Protein AF-0000000068156402 (afdb_homodimer)

Organism: Acanthamoeba castellanii (strain ATCC 30010 / Neff) (NCBI:txid1257118)

Radius of gyration: 26.86 Å; Cα contacts (8 Å, |Δi|>4): 1047; chains: 2; bounding box: 52×149×69 Å

Foldseek 3Di:
DPPPPPPPPPPPPPPPPPQPLDKDKDKDKWKWKWFWDADPVRQKTKIKIKTADWDWDWDQDPVGDIDIDIGHDDDFMKMWIKIKGADAVVQWIWMWTKIFTGDVPDPFTFMWTKTFPDIKGWADDPVRKIKIKTKIWTDATTGQAGPKTWMKIKIWIADPVVRMIMIIMIIIMIGRGSPPPPPPDD/DPPPPPPPPPPPPPPPPPVPLDKDKDKDKWKWKWFWAADPVRQKTKTKIKTADWDWDWDQDPVGDIDIDIGHDDDFMKMWIKIKGADAVVQWIWMWTKIFTGDVPDPFTFMWTKTFPDIKGWAQDPVRKIKIKTKIWTDATTGQQGPKTWMKIKIWIADPVVRMIMIIMIIIMIGRGPCPPPPPPD

pLDDT: mean 79.75, std 22.55, range [22.83, 98.25]

Sequence (372 aa):
MNGKVFVTLVVVLAALAVSVTAVKDLDFALEYRGKCDYSADKNSANCHLKAQSQEVLTRIKGDGNVATSVKKLIGSVSNLDFFTSYNFTSYTWTSKGSLTFGVHTTQKNHKLEFEDSSIGRINPTPTHAYGFATSWKVTKGFGALDQAVGLITANGVFDFETSEVVVGVIGVIYYKGNSNSTIIANMNGKVFVTLVVVLAALAVSVTAVKDLDFALEYRGKCDYSADKNSANCHLKAQSQEVLTRIKGDGNVATSVKKLIGSVSNLDFFTSYNFTSYTWTSKGSLTFGVHTTQKNHKLEFEDSSIGRINPTPTHAYGFATSWKVTKGFGALDQAVGLITANGVFDFETSEVVVGVIGVIYYKGNSNSTIIAN

Structure (mmCIF, N/CA/C/O backbone):
data_AF-0000000068156402-model_v1
#
loop_
_entity.id
_entity.type
_entity.pdbx_description
1 polymer 'Uncharacterized protein'
#
loop_
_atom_site.group_PDB
_atom_site.id
_atom_site.type_symbol
_atom_site.label_atom_id
_atom_site.label_alt_id
_atom_site.label_comp_id
_atom_site.label_asym_id
_atom_site.label_entity_id
_atom_site.label_seq_id
_atom_site.pdbx_PDB_ins_code
_atom_site.Cartn_x
_atom_site.Cartn_y
_atom_site.Cartn_z
_atom_site.occupancy
_atom_site.B_iso_or_equiv
_atom_site.auth_seq_id
_atom_site.auth_comp_id
_atom_site.auth_asym_id
_atom_site.auth_atom_id
_atom_site.pdbx_PDB_model_num
ATOM 1 N N . MET A 1 1 ? 7.738 72.125 41.75 1 31.14 1 MET A N 1
ATOM 2 C CA . MET A 1 1 ? 8.141 70.75 41.656 1 31.14 1 MET A CA 1
ATOM 3 C C . MET A 1 1 ? 7.453 70.062 40.5 1 31.14 1 MET A C 1
ATOM 5 O O . MET A 1 1 ? 6.223 70 40.406 1 31.14 1 MET A O 1
ATOM 9 N N . ASN A 1 2 ? 8 70.062 39.219 1 36.03 2 ASN A N 1
ATOM 10 C CA . ASN A 1 2 ? 7.562 69.5 37.938 1 36.03 2 ASN A CA 1
ATOM 11 C C . ASN A 1 2 ? 7.453 68 38.031 1 36.03 2 ASN A C 1
ATOM 13 O O . ASN A 1 2 ? 8.438 67.312 38.312 1 36.03 2 ASN A O 1
ATOM 17 N N . GLY A 1 3 ? 6.324 67.438 38.469 1 33.69 3 GLY A N 1
ATOM 18 C CA . GLY A 1 3 ? 6.008 66 38.5 1 33.69 3 GLY A CA 1
ATOM 19 C C . GLY A 1 3 ? 6.203 65.312 37.156 1 33.69 3 GLY A C 1
ATOM 20 O O . GLY A 1 3 ? 5.547 65.688 36.188 1 33.69 3 GLY A O 1
ATOM 21 N N . LYS A 1 4 ? 7.484 65 36.844 1 37.62 4 LYS A N 1
ATOM 22 C CA . LYS A 1 4 ? 7.773 64.125 35.688 1 37.62 4 LYS A CA 1
ATOM 23 C C . LYS A 1 4 ? 6.852 62.906 35.688 1 37.62 4 LYS A C 1
ATOM 25 O O . LYS A 1 4 ? 6.73 62.188 36.656 1 37.62 4 LYS A O 1
ATOM 30 N N . VAL A 1 5 ? 5.77 62.906 34.875 1 36.5 5 VAL A N 1
ATOM 31 C CA . VAL A 1 5 ? 4.953 61.781 34.469 1 36.5 5 VAL A CA 1
ATOM 32 C C . VAL A 1 5 ? 5.832 60.719 33.812 1 36.5 5 VAL A C 1
ATOM 34 O O . VAL A 1 5 ? 6.449 60.969 32.781 1 36.5 5 VAL A O 1
ATOM 37 N N . PHE A 1 6 ? 6.551 59.844 34.531 1 29.67 6 PHE A N 1
ATOM 38 C CA . PHE A 1 6 ? 7.164 58.656 33.938 1 29.67 6 PHE A CA 1
ATOM 39 C C . PHE A 1 6 ? 6.129 57.844 33.188 1 29.67 6 PHE A C 1
ATOM 41 O O . PHE A 1 6 ? 5.168 57.344 33.781 1 29.67 6 PHE A O 1
ATOM 48 N N . VAL A 1 7 ? 5.84 58.156 31.938 1 27.98 7 VAL A N 1
ATOM 49 C CA . VAL A 1 7 ? 5.133 57.281 31.031 1 27.98 7 VAL A CA 1
ATOM 50 C C . VAL A 1 7 ? 5.848 55.938 30.969 1 27.98 7 VAL A C 1
ATOM 52 O O . VAL A 1 7 ? 7 55.844 30.531 1 27.98 7 VAL A O 1
ATOM 55 N N . THR A 1 8 ? 5.664 55.094 32 1 28.95 8 THR A N 1
ATOM 56 C CA . THR A 1 8 ? 6.07 53.688 31.828 1 28.95 8 THR A CA 1
ATOM 57 C C . THR A 1 8 ? 5.527 53.125 30.516 1 28.95 8 THR A C 1
ATOM 59 O O . THR A 1 8 ? 4.312 53 30.344 1 28.95 8 THR A O 1
ATOM 62 N N . LEU A 1 9 ? 6.211 53.375 29.406 1 27.88 9 LEU A N 1
ATOM 63 C CA . LEU A 1 9 ? 5.973 52.625 28.172 1 27.88 9 LEU A CA 1
ATOM 64 C C . LEU A 1 9 ? 5.934 51.125 28.438 1 27.88 9 LEU A C 1
ATOM 66 O O . LEU A 1 9 ? 6.945 50.531 28.828 1 27.88 9 LEU A O 1
ATOM 70 N N . VAL A 1 10 ? 4.773 50.594 28.844 1 27.78 10 VAL A N 1
ATOM 71 C CA . VAL A 1 10 ? 4.551 49.156 28.828 1 27.78 10 VAL A CA 1
ATOM 72 C C . VAL A 1 10 ? 4.754 48.625 27.406 1 27.78 10 VAL A C 1
ATOM 74 O O . VAL A 1 10 ? 3.988 48.969 26.5 1 27.78 10 VAL A O 1
ATOM 77 N N . VAL A 1 11 ? 5.973 48.438 26.938 1 26.61 11 VAL A N 1
ATOM 78 C CA . VAL A 1 11 ? 6.215 47.656 25.75 1 26.61 11 VAL A CA 1
ATOM 79 C C . VAL A 1 11 ? 5.516 46.281 25.891 1 26.61 11 VAL A C 1
ATOM 81 O O . VAL A 1 11 ? 5.84 45.5 26.781 1 26.61 11 VAL A O 1
ATOM 84 N N . VAL A 1 12 ? 4.215 46.219 25.531 1 28.22 12 VAL A N 1
ATOM 85 C CA . VAL A 1 12 ? 3.586 44.938 25.312 1 28.22 12 VAL A CA 1
ATOM 86 C C . VAL A 1 12 ? 4.418 44.125 24.312 1 28.22 12 VAL A C 1
ATOM 88 O O . VAL A 1 12 ? 4.504 44.469 23.141 1 28.22 12 VAL A O 1
ATOM 91 N N . LEU A 1 13 ? 5.539 43.625 24.734 1 29.31 13 LEU A N 1
ATOM 92 C CA . LEU A 1 13 ? 6.094 42.531 23.938 1 29.31 13 LEU A CA 1
ATOM 93 C C . LEU A 1 13 ? 5.02 41.5 23.594 1 29.31 13 LEU A C 1
ATOM 95 O O . LEU A 1 13 ? 4.566 40.75 24.469 1 29.31 13 LEU A O 1
ATOM 99 N N . ALA A 1 14 ? 4.117 41.875 22.672 1 29.7 14 ALA A N 1
ATOM 100 C CA . ALA A 1 14 ? 3.359 40.781 22.078 1 29.7 14 ALA A CA 1
ATOM 101 C C . ALA A 1 14 ? 4.266 39.594 21.766 1 29.7 14 ALA A C 1
ATOM 103 O O . ALA A 1 14 ? 5.203 39.688 20.984 1 29.7 14 ALA A O 1
ATOM 104 N N . ALA A 1 15 ? 4.539 38.75 22.734 1 31.95 15 ALA A N 1
ATOM 105 C CA . ALA A 1 15 ? 5.008 37.438 22.328 1 31.95 15 ALA A CA 1
ATOM 106 C C . ALA A 1 15 ? 4.273 36.938 21.094 1 31.95 15 ALA A C 1
ATOM 108 O O . ALA A 1 15 ? 3.053 36.75 21.125 1 31.95 15 ALA A O 1
ATOM 109 N N . LEU A 1 16 ? 4.652 37.375 19.891 1 33.59 16 LEU A N 1
ATOM 110 C CA . LEU A 1 16 ? 4.281 36.594 18.734 1 33.59 16 LEU A CA 1
ATOM 111 C C . LEU A 1 16 ? 4.406 35.094 19.031 1 33.59 16 LEU A C 1
ATOM 113 O O . LEU A 1 16 ? 5.512 34.594 19.219 1 33.59 16 LEU A O 1
ATOM 117 N N . ALA A 1 17 ? 3.494 34.531 19.812 1 32.66 17 ALA A N 1
ATOM 118 C CA . ALA A 1 17 ? 3.363 33.094 19.797 1 32.66 17 ALA A CA 1
ATOM 119 C C . ALA A 1 17 ? 3.559 32.531 18.375 1 32.66 17 ALA A C 1
ATOM 121 O O . ALA A 1 17 ? 2.715 32.719 17.5 1 32.66 17 ALA A O 1
ATOM 122 N N . VAL A 1 18 ? 4.723 32.625 17.859 1 37.25 18 VAL A N 1
ATOM 123 C CA . VAL A 1 18 ? 4.957 31.797 16.672 1 37.25 18 VAL A CA 1
ATOM 124 C C . VAL A 1 18 ? 4.402 30.391 16.891 1 37.25 18 VAL A C 1
ATOM 126 O O . VAL A 1 18 ? 4.867 29.656 17.766 1 37.25 18 VAL A O 1
ATOM 129 N N . SER A 1 19 ? 3.129 30.172 16.922 1 39.25 19 SER A N 1
ATOM 130 C CA . SER A 1 19 ? 2.564 28.828 16.828 1 39.25 19 SER A CA 1
ATOM 131 C C . SER A 1 19 ? 3.424 27.922 15.953 1 39.25 19 SER A C 1
ATOM 133 O O . SER A 1 19 ? 3.6 28.188 14.766 1 39.25 19 SER A O 1
ATOM 135 N N . VAL A 1 20 ? 4.539 27.516 16.406 1 43.97 20 VAL A N 1
ATOM 136 C CA . VAL A 1 20 ? 5.324 26.547 15.656 1 43.97 20 VAL A CA 1
ATOM 137 C C . VAL A 1 20 ? 4.434 25.375 15.234 1 43.97 20 VAL A C 1
ATOM 139 O O . VAL A 1 20 ? 3.941 24.625 16.078 1 43.97 20 VAL A O 1
ATOM 142 N N . THR A 1 21 ? 3.525 25.594 14.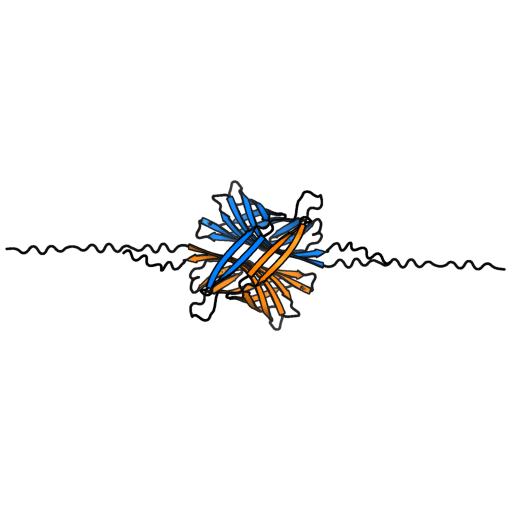406 1 52.75 21 THR A N 1
ATOM 143 C CA . THR A 1 21 ? 2.713 24.531 13.812 1 52.75 21 THR A CA 1
ATOM 144 C C . THR A 1 21 ? 3.574 23.328 13.453 1 52.75 21 THR A C 1
ATOM 146 O O . THR A 1 21 ? 4.438 23.406 12.578 1 52.75 21 THR A O 1
ATOM 149 N N . ALA A 1 22 ? 3.715 22.453 14.477 1 67.38 22 ALA A N 1
ATOM 150 C CA . ALA A 1 22 ? 4.523 21.25 14.297 1 67.38 22 ALA A CA 1
ATOM 151 C C . ALA A 1 22 ? 3.902 20.328 13.258 1 67.38 22 ALA A C 1
ATOM 153 O O . ALA A 1 22 ? 2.684 20.141 13.227 1 67.38 22 ALA A O 1
ATOM 154 N N . VAL A 1 23 ? 4.664 20.125 12.25 1 73.31 23 VAL A N 1
ATOM 155 C CA . VAL A 1 23 ? 4.262 19.141 11.25 1 73.31 23 VAL A CA 1
ATOM 156 C C . VAL A 1 23 ? 4.094 17.766 11.922 1 73.31 23 VAL A C 1
ATOM 158 O O . VAL A 1 23 ? 4.957 17.344 12.68 1 73.31 23 VAL A O 1
ATOM 161 N N . LYS A 1 24 ? 2.844 17.344 11.781 1 75.19 24 LYS A N 1
ATOM 162 C CA . LYS A 1 24 ? 2.551 16 12.25 1 75.19 24 LYS A CA 1
ATOM 163 C C . LYS A 1 24 ? 2.471 15.023 11.078 1 75.19 24 LYS A C 1
ATOM 165 O O . LYS A 1 24 ? 2.248 15.43 9.938 1 75.19 24 LYS A O 1
ATOM 170 N N . ASP A 1 25 ? 2.857 13.844 11.414 1 76.75 25 ASP A N 1
ATOM 171 C CA . ASP A 1 25 ? 2.738 12.781 10.422 1 76.75 25 ASP A CA 1
ATOM 172 C C . ASP A 1 25 ? 1.642 11.789 10.805 1 76.75 25 ASP A C 1
ATOM 174 O O . ASP A 1 25 ? 1.415 11.539 11.992 1 76.75 25 ASP A O 1
ATOM 178 N N . LEU A 1 26 ? 0.904 11.352 9.812 1 75.44 26 LEU A N 1
ATOM 179 C CA . LEU A 1 26 ? -0.093 10.289 9.898 1 75.44 26 LEU A CA 1
ATOM 180 C C . LEU A 1 26 ? 0.262 9.133 8.969 1 75.44 26 LEU A C 1
ATOM 182 O O . LEU A 1 26 ? 0.091 9.234 7.754 1 75.44 26 LEU A O 1
ATOM 186 N N . ASP A 1 27 ? 0.765 8.156 9.648 1 85.44 27 ASP A N 1
ATOM 187 C CA . ASP A 1 27 ? 1.025 6.922 8.914 1 85.44 27 ASP A CA 1
ATOM 188 C C . ASP A 1 27 ? 0.027 5.832 9.297 1 85.44 27 ASP A C 1
ATOM 190 O O . ASP A 1 27 ? -0.252 5.629 10.484 1 85.44 27 ASP A O 1
ATOM 194 N N . PHE A 1 28 ? -0.478 5.219 8.281 1 88.12 28 PHE A N 1
ATOM 195 C CA . PHE A 1 28 ? -1.378 4.121 8.617 1 88.12 28 PHE A CA 1
ATOM 196 C C . PHE A 1 28 ? -1.285 3.008 7.582 1 88.12 28 PHE A C 1
ATOM 198 O O . PHE A 1 28 ? -0.861 3.242 6.449 1 88.12 28 PHE A O 1
ATOM 205 N N . ALA A 1 29 ? -1.61 1.865 7.98 1 92.81 29 ALA A N 1
ATOM 206 C CA . ALA A 1 29 ? -1.822 0.663 7.18 1 92.81 29 ALA A CA 1
ATOM 207 C C . ALA A 1 29 ? -3.068 -0.089 7.637 1 92.81 29 ALA A C 1
ATOM 209 O O . ALA A 1 29 ? -3.104 -0.633 8.742 1 92.81 29 ALA A O 1
ATOM 210 N N . LEU A 1 30 ? -4.043 -0.09 6.766 1 94.31 30 LEU A N 1
ATOM 211 C CA . LEU A 1 30 ? -5.328 -0.672 7.141 1 94.31 30 LEU A CA 1
ATOM 212 C C . LEU A 1 30 ? -5.891 -1.526 6.012 1 94.31 30 LEU A C 1
ATOM 214 O O . LEU A 1 30 ? -5.734 -1.188 4.836 1 94.31 30 LEU A O 1
ATOM 218 N N . GLU A 1 31 ? -6.508 -2.572 6.43 1 95.06 31 GLU A N 1
ATOM 219 C CA . GLU A 1 31 ? -7.379 -3.295 5.508 1 95.06 31 GLU A CA 1
ATOM 220 C C . GLU A 1 31 ? -8.82 -2.816 5.625 1 95.06 31 GLU A C 1
ATOM 222 O O . GLU A 1 31 ? -9.406 -2.842 6.707 1 95.06 31 GLU A O 1
ATOM 227 N N . TYR A 1 32 ? -9.336 -2.352 4.559 1 95.75 32 TYR A N 1
ATOM 228 C CA . TYR A 1 32 ? -10.734 -1.951 4.469 1 95.75 32 TYR A CA 1
ATOM 229 C C . TYR A 1 32 ? -11.57 -3.027 3.785 1 95.75 32 TYR A C 1
ATOM 231 O O . TYR A 1 32 ? -11.102 -3.678 2.846 1 95.75 32 TYR A O 1
ATOM 239 N N . ARG A 1 33 ? -12.773 -3.117 4.234 1 96.06 33 ARG A N 1
ATOM 240 C CA . ARG A 1 33 ? -13.742 -4.012 3.613 1 96.06 33 ARG A CA 1
ATOM 241 C C . ARG A 1 33 ? -15.078 -3.307 3.389 1 96.06 33 ARG A C 1
ATOM 243 O O . ARG A 1 33 ? -15.484 -2.465 4.191 1 96.06 33 ARG A O 1
ATOM 250 N N . GLY A 1 34 ? -15.664 -3.662 2.297 1 97.19 34 GLY A N 1
ATOM 251 C CA . GLY A 1 34 ? -16.969 -3.09 2.008 1 97.19 34 GLY A CA 1
ATOM 252 C C . GLY A 1 34 ? -17.562 -3.58 0.698 1 97.19 34 GLY A C 1
ATOM 253 O O . GLY A 1 34 ? -17.266 -4.691 0.254 1 97.19 34 GLY A O 1
ATOM 254 N N . LYS A 1 35 ? -18.484 -2.742 0.184 1 96.81 35 LYS A N 1
ATOM 255 C CA . LYS A 1 35 ? -19.188 -3.104 -1.041 1 96.81 35 LYS A CA 1
ATOM 256 C C . LYS A 1 35 ? -19.219 -1.933 -2.02 1 96.81 35 LYS A C 1
ATOM 258 O O . LYS A 1 35 ? -19.078 -0.777 -1.616 1 96.81 35 LYS A O 1
ATOM 263 N N . CYS A 1 36 ? -19.406 -2.357 -3.205 1 95.31 36 CYS A N 1
ATOM 264 C CA . CYS A 1 36 ? -19.516 -1.357 -4.262 1 95.31 36 CYS A CA 1
ATOM 265 C C . CYS A 1 36 ? -20.891 -1.443 -4.938 1 95.31 36 CYS A C 1
ATOM 267 O O . CYS A 1 36 ? -21.422 -2.537 -5.129 1 95.31 36 CYS A O 1
ATOM 269 N N . ASP A 1 37 ? -21.359 -0.286 -5.227 1 96 37 ASP A N 1
ATOM 270 C CA . ASP A 1 37 ? -22.531 -0.159 -6.102 1 96 37 ASP A CA 1
ATOM 271 C C . ASP A 1 37 ? -22.094 0.118 -7.539 1 96 37 ASP A C 1
ATOM 273 O O . ASP A 1 37 ? -21.625 1.21 -7.852 1 96 37 ASP A O 1
ATOM 277 N N . TYR A 1 38 ? -22.406 -0.839 -8.406 1 92.44 38 TYR A N 1
ATOM 278 C CA . TYR A 1 38 ? -21.922 -0.744 -9.781 1 92.44 38 TYR A CA 1
ATOM 279 C C . TYR A 1 38 ? -22.938 -0.012 -10.656 1 92.44 38 TYR A C 1
ATOM 281 O O . TYR A 1 38 ? -24.141 -0.124 -10.453 1 92.44 38 TYR A O 1
ATOM 289 N N . SER A 1 39 ? -22.281 0.626 -11.609 1 91.38 39 SER A N 1
ATOM 290 C CA . SER A 1 39 ? -23.141 1.202 -12.641 1 91.38 39 SER A CA 1
ATOM 291 C C . SER A 1 39 ? -23.781 0.116 -13.5 1 91.38 39 SER A C 1
ATOM 293 O O . SER A 1 39 ? -23.359 -1.045 -13.445 1 91.38 39 SER A O 1
ATOM 295 N N . ALA A 1 40 ? -24.688 0.586 -14.281 1 86.81 40 ALA A N 1
ATOM 296 C CA . ALA A 1 40 ? -25.422 -0.355 -15.125 1 86.81 40 ALA A CA 1
ATOM 297 C C . ALA A 1 40 ? -24.484 -1.036 -16.125 1 86.81 40 ALA A C 1
ATOM 299 O O . ALA A 1 40 ? -24.625 -2.23 -16.391 1 86.81 40 ALA A O 1
ATOM 300 N N . ASP A 1 41 ? -23.516 -0.315 -16.625 1 81.81 41 ASP A N 1
ATOM 301 C CA . ASP A 1 41 ? -22.609 -0.859 -17.625 1 81.81 41 ASP A CA 1
ATOM 302 C C . ASP A 1 41 ? -21.391 -1.516 -16.969 1 81.81 41 ASP A C 1
ATOM 304 O O . ASP A 1 41 ? -20.516 -2.031 -17.672 1 81.81 41 ASP A O 1
ATOM 308 N N . LYS A 1 42 ? -21.297 -1.505 -15.711 1 80.25 42 LYS A N 1
ATOM 309 C CA . LYS A 1 42 ? -20.266 -2.125 -14.875 1 80.25 42 LYS A CA 1
ATOM 310 C C . LYS A 1 42 ? -18.891 -1.547 -15.172 1 80.25 42 LYS A C 1
ATOM 312 O O . LYS A 1 42 ? -17.875 -2.232 -15.016 1 80.25 42 LYS A O 1
ATOM 317 N N . ASN A 1 43 ? -18.859 -0.327 -15.711 1 88.25 43 ASN A N 1
ATOM 318 C CA . ASN A 1 43 ? -17.578 0.313 -15.977 1 88.25 43 ASN A CA 1
ATOM 319 C C . ASN A 1 43 ? -17.203 1.295 -14.867 1 88.25 43 ASN A C 1
ATOM 321 O O . ASN A 1 43 ? -16.141 1.911 -14.914 1 88.25 43 ASN A O 1
ATOM 325 N N . SER A 1 44 ? -18.094 1.418 -13.945 1 94.62 44 SER A N 1
ATOM 326 C CA . SER A 1 44 ? -17.828 2.277 -12.797 1 94.62 44 SER A CA 1
ATOM 327 C C . SER A 1 44 ? -18.578 1.805 -11.555 1 94.62 44 SER A C 1
ATOM 329 O O . SER A 1 44 ? -19.484 0.974 -11.656 1 94.62 44 SER A O 1
ATOM 331 N N . ALA A 1 45 ? -18.156 2.312 -10.391 1 96.19 45 ALA A N 1
ATOM 332 C CA . ALA A 1 45 ? -18.781 1.912 -9.133 1 96.19 45 ALA A CA 1
ATOM 333 C C . ALA A 1 45 ? -18.547 2.949 -8.039 1 96.19 45 ALA A C 1
ATOM 335 O O . ALA A 1 45 ? -17.531 3.656 -8.062 1 96.19 45 ALA A O 1
ATOM 336 N N . ASN A 1 46 ? -19.484 3.072 -7.16 1 97.44 46 ASN A N 1
ATOM 337 C CA . ASN A 1 46 ? -19.297 3.723 -5.867 1 97.44 46 ASN A CA 1
ATOM 338 C C . ASN A 1 46 ? -19.047 2.705 -4.758 1 97.44 46 ASN A C 1
ATOM 340 O O . ASN A 1 46 ? -19.859 1.81 -4.535 1 97.44 46 ASN A O 1
ATOM 344 N N . CYS A 1 47 ? -17.984 2.889 -4.113 1 97.44 47 CYS A N 1
ATOM 345 C CA . CYS A 1 47 ? -17.594 1.902 -3.109 1 97.44 47 CYS A CA 1
ATOM 346 C C . CYS A 1 47 ? -17.578 2.518 -1.715 1 97.44 47 CYS A C 1
ATOM 348 O O . CYS A 1 47 ? -17.156 3.658 -1.539 1 97.44 47 CYS A O 1
ATOM 350 N N . HIS A 1 48 ? -18.047 1.759 -0.775 1 97.69 48 HIS A N 1
ATOM 351 C CA . HIS A 1 48 ? -18.094 2.137 0.633 1 97.69 48 HIS A CA 1
ATOM 352 C C . HIS A 1 48 ? -17.453 1.072 1.512 1 97.69 48 HIS A C 1
ATOM 354 O O . HIS A 1 48 ? -17.984 -0.026 1.664 1 97.69 48 HIS A O 1
ATOM 360 N N . LEU A 1 49 ? -16.344 1.471 2.105 1 96.94 49 LEU A N 1
ATOM 361 C CA . LEU A 1 49 ? -15.586 0.494 2.885 1 96.94 49 LEU A CA 1
ATOM 362 C C . LEU A 1 49 ? -15.305 1.02 4.289 1 96.94 49 LEU A C 1
ATOM 364 O O . LEU A 1 49 ? -15.375 2.227 4.527 1 96.94 49 LEU A O 1
ATOM 368 N N . LYS A 1 50 ? -15.016 0.056 5.168 1 94.19 50 LYS A N 1
ATOM 369 C CA . LYS A 1 50 ? -14.734 0.398 6.559 1 94.19 50 LYS A CA 1
ATOM 370 C C . LYS A 1 50 ? -13.562 -0.418 7.098 1 94.19 50 LYS A C 1
ATOM 372 O O . LYS A 1 50 ? -13.359 -1.566 6.695 1 94.19 50 LYS A O 1
ATOM 377 N N . ALA A 1 51 ? -12.828 0.237 7.898 1 93.69 51 ALA A N 1
ATOM 378 C CA . ALA A 1 51 ? -11.773 -0.418 8.672 1 93.69 51 ALA A CA 1
ATOM 379 C C . ALA A 1 51 ? -11.812 0.027 10.133 1 93.69 51 ALA A C 1
ATOM 381 O O . ALA A 1 51 ? -12.031 1.205 10.422 1 93.69 51 ALA A O 1
ATOM 382 N N . GLN A 1 52 ? -11.703 -0.872 11.008 1 91.5 52 GLN A N 1
ATOM 383 C CA . GLN A 1 52 ? -11.477 -0.53 12.414 1 91.5 52 GLN A CA 1
ATOM 384 C C . GLN A 1 52 ? -10 -0.633 12.773 1 91.5 52 GLN A C 1
ATOM 386 O O . GLN A 1 52 ? -9.188 -1.089 11.969 1 91.5 52 GLN A O 1
ATOM 391 N N . SER A 1 53 ? -9.664 -0.154 14.031 1 91.62 53 SER A N 1
ATOM 392 C CA . SER A 1 53 ? -8.312 -0.438 14.508 1 91.62 53 SER A CA 1
ATOM 393 C C . SER A 1 53 ? -7.957 -1.907 14.312 1 91.62 53 SER A C 1
ATOM 395 O O . SER A 1 53 ? -8.797 -2.787 14.516 1 91.62 53 SER A O 1
ATOM 397 N N . GLN A 1 54 ? -6.668 -2.068 13.875 1 93 54 GLN A N 1
ATOM 398 C CA . GLN A 1 54 ? -6.348 -3.457 13.562 1 93 54 GLN A CA 1
ATOM 399 C C . GLN A 1 54 ? -4.844 -3.709 13.648 1 93 54 GLN A C 1
ATOM 401 O O . GLN A 1 54 ? -4.047 -2.766 13.633 1 93 54 GLN A O 1
ATOM 406 N N . GLU A 1 55 ? -4.602 -5.004 13.781 1 91.81 55 GLU A N 1
ATOM 407 C CA . GLU A 1 55 ? -3.252 -5.547 13.664 1 91.81 55 GLU A CA 1
ATOM 408 C C . GLU A 1 55 ? -3.111 -6.41 12.414 1 91.81 55 GLU A C 1
ATOM 410 O O . GLU A 1 55 ? -3.891 -7.34 12.211 1 91.81 55 GLU A O 1
ATOM 415 N N . VAL A 1 56 ? -2.201 -5.996 11.617 1 90.94 56 VAL A N 1
ATOM 416 C CA . VAL A 1 56 ? -1.861 -6.824 10.461 1 90.94 56 VAL A CA 1
ATOM 417 C C . VAL A 1 56 ? -0.576 -7.602 10.742 1 90.94 56 VAL A C 1
ATOM 419 O O . VAL A 1 56 ? 0.491 -7.004 10.914 1 90.94 56 VAL A O 1
ATOM 422 N N . LEU A 1 57 ? -0.758 -8.883 10.781 1 91.19 57 LEU A N 1
ATOM 423 C CA . LEU A 1 57 ? 0.372 -9.766 11.039 1 91.19 57 LEU A CA 1
ATOM 424 C C . LEU A 1 57 ? 0.834 -10.445 9.75 1 91.19 57 LEU A C 1
ATOM 426 O O . LEU A 1 57 ? 0.049 -11.125 9.094 1 91.19 57 LEU A O 1
ATOM 430 N N . THR A 1 58 ? 2.086 -10.219 9.422 1 90.25 58 THR A N 1
ATOM 431 C CA . THR A 1 58 ? 2.707 -10.945 8.32 1 90.25 58 THR A CA 1
ATOM 432 C C . THR A 1 58 ? 3.871 -11.797 8.82 1 90.25 58 THR A C 1
ATOM 434 O O . THR A 1 58 ? 4.84 -11.266 9.367 1 90.25 58 THR A O 1
ATOM 437 N N . ARG A 1 59 ? 3.771 -13.055 8.547 1 89.88 59 ARG A N 1
ATOM 438 C CA . ARG A 1 59 ? 4.812 -14 8.938 1 89.88 59 ARG A CA 1
ATOM 439 C C . ARG A 1 59 ? 5.512 -14.586 7.719 1 89.88 59 ARG A C 1
ATOM 441 O O . ARG A 1 59 ? 4.852 -15.086 6.801 1 89.88 59 ARG A O 1
ATOM 448 N N . ILE A 1 60 ? 6.738 -14.508 7.77 1 84.88 60 ILE A N 1
ATOM 449 C CA . ILE A 1 60 ? 7.578 -15.148 6.758 1 84.88 60 ILE A CA 1
ATOM 450 C C . ILE A 1 60 ? 8.211 -16.406 7.336 1 84.88 60 ILE A C 1
ATOM 452 O O . ILE A 1 60 ? 8.992 -16.344 8.281 1 84.88 60 ILE A O 1
ATOM 456 N N . LYS A 1 61 ? 7.867 -17.469 6.727 1 81 61 LYS A N 1
ATOM 457 C CA . LYS A 1 61 ? 8.367 -18.75 7.227 1 81 61 LYS A CA 1
ATOM 458 C C . LYS A 1 61 ? 9.727 -19.094 6.613 1 81 61 LYS A C 1
ATOM 460 O O . LYS A 1 61 ? 10.117 -18.5 5.605 1 81 61 LYS A O 1
ATOM 465 N N . GLY A 1 62 ? 10.336 -20.094 7.246 1 72.94 62 GLY A N 1
ATOM 466 C CA . GLY A 1 62 ? 11.656 -20.5 6.785 1 72.94 62 GLY A CA 1
ATOM 467 C C . GLY A 1 62 ? 11.641 -21.078 5.383 1 72.94 62 GLY A C 1
ATOM 468 O O . GLY A 1 62 ? 12.641 -21 4.664 1 72.94 62 GLY A O 1
ATOM 469 N N . ASP A 1 63 ? 10.547 -21.625 4.977 1 71.56 63 ASP A N 1
ATOM 470 C CA . ASP A 1 63 ? 10.445 -22.234 3.652 1 71.56 63 ASP A CA 1
ATOM 471 C C . ASP A 1 63 ? 10.055 -21.188 2.604 1 71.56 63 ASP A C 1
ATOM 473 O O . ASP A 1 63 ? 9.914 -21.516 1.423 1 71.56 63 ASP A O 1
ATOM 477 N N . GLY A 1 64 ? 9.852 -19.984 3.088 1 72 64 GLY A N 1
ATOM 478 C CA . GLY A 1 64 ? 9.547 -18.906 2.158 1 72 64 GLY A CA 1
ATOM 479 C C . GLY A 1 64 ? 8.07 -18.609 2.059 1 72 64 GLY A C 1
ATOM 480 O O . GLY A 1 64 ? 7.668 -17.625 1.422 1 72 64 GLY A O 1
ATOM 481 N N . ASN A 1 65 ? 7.293 -19.438 2.705 1 76.31 65 ASN A N 1
ATOM 482 C CA . ASN A 1 65 ? 5.863 -19.141 2.717 1 76.31 65 ASN A CA 1
ATOM 483 C C . ASN A 1 65 ? 5.551 -17.906 3.555 1 76.31 65 ASN A C 1
ATOM 485 O O . ASN A 1 65 ? 6.199 -17.672 4.574 1 76.31 65 ASN A O 1
ATOM 489 N N . VAL A 1 66 ? 4.637 -17.156 3.027 1 82.69 66 VAL A N 1
ATOM 490 C CA . VAL A 1 66 ? 4.203 -15.953 3.729 1 82.69 66 VAL A CA 1
ATOM 491 C C . VAL A 1 66 ? 2.729 -16.078 4.105 1 82.69 66 VAL A C 1
ATOM 493 O O . VAL A 1 66 ? 1.908 -16.516 3.297 1 82.69 66 VAL A O 1
ATOM 496 N N . ALA A 1 67 ? 2.492 -15.812 5.324 1 82.94 67 ALA A N 1
ATOM 497 C CA . ALA A 1 67 ? 1.11 -15.789 5.801 1 82.94 67 ALA A CA 1
ATOM 498 C C . ALA A 1 67 ? 0.765 -14.43 6.41 1 82.94 67 ALA A C 1
ATOM 500 O O . ALA A 1 67 ? 1.572 -13.844 7.133 1 82.94 67 ALA A O 1
ATOM 501 N N . THR A 1 68 ? -0.422 -13.969 6.047 1 88.75 68 THR A N 1
ATOM 502 C CA . THR A 1 68 ? -0.891 -12.703 6.605 1 88.75 68 THR A CA 1
ATOM 503 C C . THR A 1 68 ? -2.254 -12.875 7.27 1 88.75 68 THR A C 1
ATOM 505 O O . THR A 1 68 ? -3.107 -13.609 6.762 1 88.75 68 THR A O 1
ATOM 508 N N . SER A 1 69 ? -2.41 -12.242 8.406 1 89.62 69 SER A N 1
ATOM 509 C CA . SER A 1 69 ? -3.703 -12.211 9.086 1 89.62 69 SER A CA 1
ATOM 510 C C . SER A 1 69 ? -4.023 -10.82 9.609 1 89.62 69 SER A C 1
ATOM 512 O O . SER A 1 69 ? -3.113 -10.055 9.938 1 89.62 69 SER A O 1
ATOM 514 N N . VAL A 1 70 ? -5.27 -10.5 9.641 1 92.5 70 VAL A N 1
ATOM 515 C CA . VAL A 1 70 ? -5.754 -9.227 10.164 1 92.5 70 VAL A CA 1
ATOM 516 C C . VAL A 1 70 ? -6.602 -9.469 11.414 1 92.5 70 VAL A C 1
ATOM 518 O O . VAL A 1 70 ? -7.574 -10.219 11.367 1 92.5 70 VAL A O 1
ATOM 521 N N . LYS A 1 71 ? -6.18 -8.875 12.438 1 91.88 71 LYS A N 1
ATOM 522 C CA . LYS A 1 71 ? -6.949 -8.922 13.68 1 91.88 71 LYS A CA 1
ATOM 523 C C . LYS A 1 71 ? -7.609 -7.582 13.969 1 91.88 71 LYS A C 1
ATOM 525 O O . LYS A 1 71 ? -6.926 -6.57 14.141 1 91.88 71 LYS A O 1
ATOM 530 N N . LYS A 1 72 ? -8.852 -7.684 14.055 1 91.38 72 LYS A N 1
ATOM 531 C CA . LYS A 1 72 ? -9.609 -6.484 14.398 1 91.38 72 LYS A CA 1
ATOM 532 C C . LYS A 1 72 ? -9.477 -6.156 15.883 1 91.38 72 LYS A C 1
ATOM 534 O O . LYS A 1 72 ? -9.5 -7.051 16.719 1 91.38 72 LYS A O 1
ATOM 539 N N . LEU A 1 73 ? -9.312 -4.91 16.094 1 90.06 73 LEU A N 1
ATOM 540 C CA . LEU A 1 73 ? -9.219 -4.441 17.484 1 90.06 73 LEU A CA 1
ATOM 541 C C . LEU A 1 73 ? -10.398 -3.545 17.828 1 90.06 73 LEU A C 1
ATOM 543 O O . LEU A 1 73 ? -11.102 -3.057 16.938 1 90.06 73 LEU A O 1
ATOM 547 N N . ILE A 1 74 ? -10.586 -3.414 19.094 1 82.25 74 ILE A N 1
ATOM 548 C CA . ILE A 1 74 ? -11.602 -2.479 19.547 1 82.25 74 ILE A CA 1
ATOM 549 C C . ILE A 1 74 ? -11.156 -1.046 19.281 1 82.25 74 ILE A C 1
ATOM 551 O O . ILE A 1 74 ? -9.984 -0.71 19.469 1 82.25 74 ILE A O 1
ATOM 555 N N . GLY A 1 75 ? -11.969 -0.222 18.781 1 76.88 75 GLY A N 1
ATOM 556 C CA . GLY A 1 75 ? -11.672 1.179 18.547 1 76.88 75 GLY A CA 1
ATOM 557 C C . GLY A 1 75 ? -12.594 1.819 17.516 1 76.88 75 GLY A C 1
ATOM 558 O O . GLY A 1 75 ? -13.633 1.258 17.188 1 76.88 75 GLY A O 1
ATOM 559 N N . SER A 1 76 ? -12.211 3.029 17.172 1 83.38 76 SER A N 1
ATOM 560 C CA . SER A 1 76 ? -12.992 3.752 16.172 1 83.38 76 SER A CA 1
ATOM 561 C C . SER A 1 76 ? -12.742 3.205 14.773 1 83.38 76 SER A C 1
ATOM 563 O O . SER A 1 76 ? -11.977 2.256 14.602 1 83.38 76 SER A O 1
ATOM 565 N N . VAL A 1 77 ? -13.539 3.793 13.891 1 88.31 77 VAL A N 1
ATOM 566 C CA . VAL A 1 77 ? -13.523 3.26 12.531 1 88.31 77 VAL A CA 1
ATOM 567 C C . VAL A 1 77 ? -13.055 4.34 11.555 1 88.31 77 VAL A C 1
ATOM 569 O O . VAL A 1 77 ? -13.133 5.531 11.859 1 88.31 77 VAL A O 1
ATOM 572 N N . SER A 1 78 ? -12.469 3.877 10.531 1 91.56 78 SER A N 1
ATOM 573 C CA . SER A 1 78 ? -12.203 4.684 9.344 1 91.56 78 SER A CA 1
ATOM 574 C C . SER A 1 78 ? -13.086 4.246 8.18 1 91.56 78 SER A C 1
ATOM 576 O O . SER A 1 78 ? -13.242 3.049 7.926 1 91.56 78 SER A O 1
ATOM 578 N N . ASN A 1 79 ? -13.617 5.273 7.543 1 94.06 79 ASN A N 1
ATOM 579 C CA . ASN A 1 79 ? -14.375 4.996 6.328 1 94.06 79 ASN A CA 1
ATOM 580 C C . ASN A 1 79 ? -13.602 5.402 5.074 1 94.06 79 ASN A C 1
ATOM 582 O O . ASN A 1 79 ? -12.984 6.469 5.039 1 94.06 79 ASN A O 1
ATOM 586 N N . LEU A 1 80 ? -13.664 4.504 4.137 1 95.69 80 LEU A N 1
ATOM 587 C CA . LEU A 1 80 ? -13.133 4.762 2.803 1 95.69 80 LEU A CA 1
ATOM 588 C C . LEU A 1 80 ? -14.242 4.75 1.762 1 95.69 80 LEU A C 1
ATOM 590 O O . LEU A 1 80 ? -14.836 3.701 1.494 1 95.69 80 LEU A O 1
ATOM 594 N N . ASP A 1 81 ? -14.461 5.938 1.194 1 97.38 81 ASP A N 1
ATOM 595 C CA . ASP A 1 81 ? -15.438 6.09 0.12 1 97.38 81 ASP A CA 1
ATOM 596 C C . ASP A 1 81 ? -14.766 6.555 -1.171 1 97.38 81 ASP A C 1
ATOM 598 O O . ASP A 1 81 ? -14.047 7.551 -1.177 1 97.38 81 ASP A O 1
ATOM 602 N N . PHE A 1 82 ? -15.055 5.73 -2.229 1 97.25 82 PHE A N 1
ATOM 603 C CA . PHE A 1 82 ? -14.453 6.215 -3.467 1 97.25 82 PHE A CA 1
ATOM 604 C C . PHE A 1 82 ? -15.312 5.84 -4.668 1 97.25 82 PHE A C 1
ATOM 606 O O . PHE A 1 82 ? -16.016 4.828 -4.641 1 97.25 82 PHE A O 1
ATOM 613 N N . PHE A 1 83 ? -15.305 6.707 -5.648 1 98.25 83 PHE A N 1
ATOM 614 C CA . PHE A 1 83 ? -15.789 6.434 -6.996 1 98.25 83 PHE A CA 1
ATOM 615 C C . PHE A 1 83 ? -14.672 5.898 -7.879 1 98.25 83 PHE A C 1
ATOM 617 O O . PHE A 1 83 ? -13.547 6.398 -7.836 1 98.25 83 PHE A O 1
ATOM 624 N N . THR A 1 84 ? -15.039 4.836 -8.633 1 96.81 84 THR A N 1
ATOM 625 C CA . THR A 1 84 ? -14.008 4.266 -9.492 1 96.81 84 THR A CA 1
ATOM 626 C C . THR A 1 84 ? -14.57 3.959 -10.875 1 96.81 84 THR A C 1
ATOM 628 O O . THR A 1 84 ? -15.773 3.73 -11.023 1 96.81 84 THR A O 1
ATOM 631 N N . SER A 1 85 ? -13.633 4.055 -11.789 1 96.38 85 SER A N 1
ATOM 632 C CA . SER A 1 85 ? -13.875 3.6 -13.156 1 96.38 85 SER A CA 1
ATOM 633 C C . SER A 1 85 ? -12.766 2.682 -13.641 1 96.38 85 SER A C 1
ATOM 635 O O . SER A 1 85 ? -11.602 2.85 -13.258 1 96.38 85 SER A O 1
ATOM 637 N N . TYR A 1 86 ? -13.18 1.679 -14.422 1 92.31 86 TYR A N 1
ATOM 638 C CA . TYR A 1 86 ? -12.18 0.738 -14.914 1 92.31 86 TYR A CA 1
ATOM 639 C C . TYR A 1 86 ? -12.422 0.398 -16.375 1 92.31 86 TYR A C 1
ATOM 641 O O . TYR A 1 86 ? -13.555 0.481 -16.859 1 92.31 86 TYR A O 1
ATOM 649 N N . ASN A 1 87 ? -11.352 0.165 -17 1 92.75 87 ASN A N 1
ATOM 650 C CA . ASN A 1 87 ? -11.312 -0.306 -18.375 1 92.75 87 ASN A CA 1
ATOM 651 C C . ASN A 1 87 ? -10.594 -1.649 -18.484 1 92.75 87 ASN A C 1
ATOM 653 O O . ASN A 1 87 ? -9.383 -1.731 -18.281 1 92.75 87 ASN A O 1
ATOM 657 N N . PHE A 1 88 ? -11.32 -2.658 -18.922 1 88.44 88 PHE A N 1
ATOM 658 C CA . PHE A 1 88 ? -10.773 -4.008 -18.906 1 88.44 88 PHE A CA 1
ATOM 659 C C . PHE A 1 88 ? -9.977 -4.285 -20.172 1 88.44 88 PHE A C 1
ATOM 661 O O . PHE A 1 88 ? -9.266 -5.285 -20.266 1 88.44 88 PHE A O 1
ATOM 668 N N . THR A 1 89 ? -10.062 -3.439 -21.094 1 91.5 89 THR A N 1
ATOM 669 C CA . THR A 1 89 ? -9.258 -3.578 -22.297 1 91.5 89 THR A CA 1
ATOM 670 C C . THR A 1 89 ? -7.848 -3.049 -22.078 1 91.5 89 THR A C 1
ATOM 672 O O . THR A 1 89 ? -6.867 -3.73 -22.391 1 91.5 89 THR A O 1
ATOM 675 N N . SER A 1 90 ? -7.777 -1.921 -21.5 1 92.44 90 SER A N 1
ATOM 676 C CA . SER A 1 90 ? -6.469 -1.337 -21.234 1 92.44 90 SER A CA 1
ATOM 677 C C . SER A 1 90 ? -5.98 -1.678 -19.844 1 92.44 90 SER A C 1
ATOM 679 O O . SER A 1 90 ? -4.859 -1.336 -19.469 1 92.44 90 SER A O 1
ATOM 681 N N . TYR A 1 91 ? -6.809 -2.311 -19.031 1 93.75 91 TYR A N 1
ATOM 682 C CA . TYR A 1 91 ? -6.516 -2.701 -17.656 1 93.75 91 TYR A CA 1
ATOM 683 C C . TYR A 1 91 ? -6.137 -1.488 -16.812 1 93.75 91 TYR A C 1
ATOM 685 O O . TYR A 1 91 ? -5.152 -1.521 -16.078 1 93.75 91 TYR A O 1
ATOM 693 N N . THR A 1 92 ? -6.934 -0.473 -17.078 1 94.69 92 THR A N 1
ATOM 694 C CA . THR A 1 92 ? -6.703 0.743 -16.297 1 94.69 92 THR A CA 1
ATOM 695 C C . THR A 1 92 ? -7.824 0.96 -15.289 1 94.69 92 THR A C 1
ATOM 697 O O . THR A 1 92 ? -8.938 0.47 -15.469 1 94.69 92 THR A O 1
ATOM 700 N N . TRP A 1 93 ? -7.43 1.669 -14.242 1 93.12 93 TRP A N 1
ATOM 701 C CA . TRP A 1 93 ? -8.297 1.965 -13.109 1 93.12 93 TRP A CA 1
ATOM 702 C C . TRP A 1 93 ? -8.141 3.414 -12.664 1 93.12 93 TRP A C 1
ATOM 704 O O . TRP A 1 93 ? -7.016 3.896 -12.492 1 93.12 93 TRP A O 1
ATOM 714 N N . THR A 1 94 ? -9.273 4.129 -12.531 1 96.31 94 THR A N 1
ATOM 715 C CA . THR A 1 94 ? -9.242 5.48 -11.977 1 96.31 94 THR A CA 1
ATOM 716 C C . THR A 1 94 ? -10.195 5.602 -10.789 1 96.31 94 THR A C 1
ATOM 718 O O . THR A 1 94 ? -11.211 4.906 -10.734 1 96.31 94 THR A O 1
ATOM 721 N N . SER A 1 95 ? -9.805 6.441 -9.883 1 96.94 95 SER A N 1
ATOM 722 C CA . SER A 1 95 ? -10.648 6.59 -8.703 1 96.94 95 SER A CA 1
ATOM 723 C C . SER A 1 95 ? -10.398 7.922 -8.008 1 96.94 95 SER A C 1
ATOM 725 O O . SER A 1 95 ? -9.352 8.547 -8.203 1 96.94 95 SER A O 1
ATOM 727 N N . LYS A 1 96 ? -11.352 8.406 -7.293 1 98.06 96 LYS A N 1
ATOM 728 C CA . LYS A 1 96 ? -11.297 9.516 -6.344 1 98.06 96 LYS A CA 1
ATOM 729 C C . LYS A 1 96 ? -12.227 9.273 -5.16 1 98.06 96 LYS A C 1
ATOM 731 O O . LYS A 1 96 ? -13.211 8.539 -5.277 1 98.06 96 LYS A O 1
ATOM 736 N N . GLY A 1 97 ? -11.898 9.852 -4.059 1 98.06 97 GLY A N 1
ATOM 737 C CA . GLY A 1 97 ? -12.734 9.562 -2.904 1 98.06 97 GLY A CA 1
ATOM 738 C C . GLY A 1 97 ? -12.273 10.273 -1.643 1 98.06 97 GLY A C 1
ATOM 739 O O . GLY A 1 97 ? -11.734 11.383 -1.708 1 98.06 97 GLY A O 1
ATOM 740 N N . SER A 1 98 ? -12.633 9.664 -0.532 1 96.62 98 SER A N 1
ATOM 741 C CA . SER A 1 98 ? -12.289 10.258 0.755 1 96.62 98 SER A CA 1
ATOM 742 C C . SER A 1 98 ? -12.062 9.188 1.814 1 96.62 98 SER A C 1
ATOM 744 O O . SER A 1 98 ? -12.586 8.07 1.706 1 96.62 98 SER A O 1
ATOM 746 N N . LEU A 1 99 ? -11.258 9.57 2.768 1 94.69 99 LEU A N 1
ATOM 747 C CA . LEU A 1 99 ? -11.016 8.805 3.982 1 94.69 99 LEU A CA 1
ATOM 748 C C . LEU A 1 99 ? -11.422 9.602 5.219 1 94.69 99 LEU A C 1
ATOM 750 O O . LEU A 1 99 ? -11.062 10.773 5.359 1 94.69 99 LEU A O 1
ATOM 754 N N . THR A 1 100 ? -12.117 8.945 6.078 1 92.06 100 THR A N 1
ATOM 755 C CA . THR A 1 100 ? -12.453 9.57 7.355 1 92.06 100 THR A CA 1
ATOM 756 C C . THR A 1 100 ? -11.906 8.742 8.516 1 92.06 100 THR A C 1
ATOM 758 O O . THR A 1 100 ? -11.773 7.52 8.414 1 92.06 100 THR A O 1
ATOM 761 N N . PHE A 1 101 ? -11.586 9.445 9.594 1 87 101 PHE A N 1
ATOM 762 C CA . PHE A 1 101 ? -11.102 8.797 10.805 1 87 101 PHE A CA 1
ATOM 763 C C . PHE A 1 101 ? -11.906 9.234 12.016 1 87 101 PHE A C 1
ATOM 765 O O . PHE A 1 101 ? -12.094 10.43 12.25 1 87 101 PHE A O 1
ATOM 772 N N . GLY A 1 102 ? -12.289 8.227 12.906 1 76.81 102 GLY A N 1
ATOM 773 C CA . GLY A 1 102 ? -12.922 8.492 14.188 1 76.81 102 GLY A CA 1
ATOM 774 C C . GLY A 1 102 ? -14.43 8.633 14.086 1 76.81 102 GLY A C 1
ATOM 775 O O . GLY A 1 102 ? -15.016 8.336 13.047 1 76.81 102 GLY A O 1
ATOM 776 N N . VAL A 1 103 ? -15.125 8.695 15.312 1 62.09 103 VAL A N 1
ATOM 777 C CA . VAL A 1 103 ? -16.578 8.719 15.453 1 62.09 103 VAL A CA 1
ATOM 778 C C . VAL A 1 103 ? -17.125 10.062 14.984 1 62.09 103 VAL A C 1
ATOM 780 O O . VAL A 1 103 ? -16.562 11.109 15.305 1 62.09 103 VAL A O 1
ATOM 783 N N . HIS A 1 104 ? -17.797 9.961 13.852 1 54.41 104 HIS A N 1
ATOM 784 C CA . HIS A 1 104 ? -18.5 11.109 13.289 1 54.41 104 HIS A CA 1
ATOM 785 C C . HIS A 1 104 ? -19.344 11.812 14.344 1 54.41 104 HIS A C 1
ATOM 787 O O . HIS A 1 104 ? -20.172 12.656 14.008 1 54.41 104 HIS A O 1
ATOM 793 N N . THR A 1 105 ? -19.469 11.195 15.453 1 44.66 105 THR A N 1
ATOM 794 C CA . THR A 1 105 ? -20.469 11.969 16.188 1 44.66 105 THR A CA 1
ATOM 795 C C . THR A 1 105 ? -20.141 13.453 16.156 1 44.66 105 THR A C 1
ATOM 797 O O . THR A 1 105 ? -20.984 14.297 16.469 1 44.66 105 THR A O 1
ATOM 800 N N . THR A 1 106 ? -18.969 13.773 16.594 1 43.09 106 THR A N 1
ATOM 801 C CA . THR A 1 106 ? -18.766 15.211 16.688 1 43.09 106 THR A CA 1
ATOM 802 C C . THR A 1 106 ? -18.484 15.812 15.312 1 43.09 106 THR A C 1
ATOM 804 O O . THR A 1 106 ? -18.078 15.102 14.391 1 43.09 106 THR A O 1
ATOM 807 N N . GLN A 1 107 ? -18.766 17.078 15.227 1 44.72 107 GLN A N 1
ATOM 808 C CA . GLN A 1 107 ? -18.672 18.094 14.188 1 44.72 107 GLN A CA 1
ATOM 809 C C . GLN A 1 107 ? -17.375 17.953 13.398 1 44.72 107 GLN A C 1
ATOM 811 O O . GLN A 1 107 ? -17.219 18.578 12.344 1 44.72 107 GLN A O 1
ATOM 816 N N . LYS A 1 108 ? -16.281 17.562 14.148 1 53.03 108 LYS A N 1
ATOM 817 C CA . LYS A 1 108 ? -15 17.828 13.5 1 53.03 108 LYS A CA 1
ATOM 818 C C . LYS A 1 108 ? -14.594 16.656 12.609 1 53.03 108 LYS A C 1
ATOM 820 O O . LYS A 1 108 ? -14.352 15.547 13.094 1 53.03 108 LYS A O 1
ATOM 825 N N . ASN A 1 109 ? -15.07 16.562 11.359 1 65.81 109 ASN A N 1
ATOM 826 C CA . ASN A 1 109 ? -14.875 15.578 10.297 1 65.81 109 ASN A CA 1
ATOM 827 C C . ASN A 1 109 ? -13.414 15.469 9.891 1 65.81 109 ASN A C 1
ATOM 829 O O . ASN A 1 109 ? -12.906 16.312 9.148 1 65.81 109 ASN A O 1
ATOM 833 N N . HIS A 1 110 ? -12.633 14.578 10.609 1 84.12 110 HIS A N 1
ATOM 834 C CA . HIS A 1 110 ? -11.297 14.273 10.109 1 84.12 110 HIS A CA 1
ATOM 835 C C . HIS A 1 110 ? -11.367 13.492 8.805 1 84.12 110 HIS A C 1
ATOM 837 O O . HIS A 1 110 ? -11.664 12.297 8.805 1 84.12 110 HIS A O 1
ATOM 843 N N . LYS A 1 111 ? -11.18 14.32 7.855 1 90.06 111 LYS A N 1
ATOM 844 C CA . LYS A 1 111 ? -11.406 13.766 6.523 1 90.06 111 LYS A CA 1
ATOM 845 C C . LYS A 1 111 ? -10.281 14.156 5.566 1 90.06 111 LYS A C 1
ATOM 847 O O . LYS A 1 111 ? -9.789 15.289 5.605 1 90.06 111 LYS A O 1
ATOM 852 N N . LEU A 1 112 ? -9.906 13.211 4.75 1 93.44 112 LEU A N 1
ATOM 853 C CA . LEU A 1 112 ? -9.031 13.453 3.607 1 93.44 112 LEU A CA 1
ATOM 854 C C . LEU A 1 112 ? -9.773 13.219 2.297 1 93.44 112 LEU A C 1
ATOM 856 O O . LEU A 1 112 ? -10.477 12.211 2.146 1 93.44 112 LEU A O 1
ATOM 860 N N . GLU A 1 113 ? -9.617 14.148 1.422 1 96.88 113 GLU A N 1
ATOM 861 C CA . GLU A 1 113 ? -10.008 13.906 0.037 1 96.88 113 GLU A CA 1
ATOM 862 C C . GLU A 1 113 ? -8.797 13.562 -0.827 1 96.88 113 GLU A C 1
ATOM 864 O O . GLU A 1 113 ? -7.703 14.078 -0.604 1 96.88 113 GLU A O 1
ATOM 869 N N . PHE A 1 114 ? -9.039 12.641 -1.776 1 97.75 114 PHE A N 1
ATOM 870 C CA . PHE A 1 114 ? -7.926 12.219 -2.617 1 97.75 114 PHE A CA 1
ATOM 871 C C . PHE A 1 114 ? -8.383 12.008 -4.055 1 97.75 114 PHE A C 1
ATOM 873 O O . PHE A 1 114 ? -9.57 11.836 -4.316 1 97.75 114 PHE A O 1
ATOM 880 N N . GLU A 1 115 ? -7.445 12.031 -4.98 1 97.94 115 GLU A N 1
ATOM 881 C CA . GLU A 1 115 ? -7.582 11.625 -6.375 1 97.94 115 GLU A CA 1
ATOM 882 C C . GLU A 1 115 ? -6.371 10.812 -6.832 1 97.94 115 GLU A C 1
ATOM 884 O O . GLU A 1 115 ? -5.363 10.742 -6.129 1 97.94 115 GLU A O 1
ATOM 889 N N . ASP A 1 116 ? -6.52 10.203 -7.988 1 96.81 116 ASP A N 1
ATOM 890 C CA . ASP A 1 116 ? -5.414 9.406 -8.508 1 96.81 116 ASP A CA 1
ATOM 891 C C . ASP A 1 116 ? -4.16 10.25 -8.695 1 96.81 116 ASP A C 1
ATOM 893 O O . ASP A 1 116 ? -4.223 11.344 -9.258 1 96.81 116 ASP A O 1
ATOM 897 N N . SER A 1 117 ? -3.127 9.688 -8.141 1 94.88 117 SER A N 1
ATOM 898 C CA . SER A 1 117 ? -1.844 10.32 -8.445 1 94.88 117 SER A CA 1
ATOM 899 C C . SER A 1 117 ? -1.274 9.805 -9.766 1 94.88 117 SER A C 1
ATOM 901 O O . SER A 1 117 ? -0.422 10.453 -10.375 1 94.88 117 SER A O 1
ATOM 903 N N . SER A 1 118 ? -1.607 8.688 -10.102 1 93.25 118 SER A N 1
ATOM 904 C CA . SER A 1 118 ? -1.299 8.008 -11.359 1 93.25 118 SER A CA 1
ATOM 905 C C . SER A 1 118 ? -2.408 7.043 -11.75 1 93.25 118 SER A C 1
ATOM 907 O O . SER A 1 118 ? -3.234 6.664 -10.914 1 93.25 118 SER A O 1
ATOM 909 N N . ILE A 1 119 ? -2.324 6.695 -13.039 1 94.06 119 ILE A N 1
ATOM 910 C CA . ILE A 1 119 ? -3.336 5.742 -13.477 1 94.06 119 ILE A CA 1
ATOM 911 C C . ILE A 1 119 ? -3.113 4.395 -12.789 1 94.06 119 ILE A C 1
ATOM 913 O O . ILE A 1 119 ? -1.996 3.873 -12.781 1 94.06 119 ILE A O 1
ATOM 917 N N . GLY A 1 120 ? -4.191 3.879 -12.164 1 96.25 120 GLY A N 1
ATOM 918 C CA . GLY A 1 120 ? -4.121 2.57 -11.531 1 96.25 120 GLY A CA 1
ATOM 919 C C . GLY A 1 120 ? -4.242 1.426 -12.523 1 96.25 120 GLY A C 1
ATOM 920 O O . GLY A 1 120 ? -4.465 1.648 -13.711 1 96.25 120 GLY A O 1
ATOM 921 N N . ARG A 1 121 ? -4.047 0.251 -11.969 1 96.25 121 ARG A N 1
ATOM 922 C CA . ARG A 1 121 ? -4.176 -0.961 -12.773 1 96.25 121 ARG A CA 1
ATOM 923 C C . ARG A 1 121 ? -5.223 -1.9 -12.18 1 96.25 121 ARG A C 1
ATOM 925 O O . ARG A 1 121 ? -5.402 -1.943 -10.961 1 96.25 121 ARG A O 1
ATOM 932 N N . ILE A 1 122 ? -5.82 -2.578 -13.078 1 93.25 122 ILE A N 1
ATOM 933 C CA . ILE A 1 122 ? -6.758 -3.631 -12.703 1 93.25 122 ILE A CA 1
ATOM 934 C C . ILE A 1 122 ? -6.551 -4.852 -13.594 1 93.25 122 ILE A C 1
ATOM 936 O O . ILE A 1 122 ? -6.422 -4.719 -14.82 1 93.25 122 ILE A O 1
ATOM 940 N N . ASN A 1 123 ? -6.426 -5.945 -12.945 1 91.75 123 ASN A N 1
ATOM 941 C CA . ASN A 1 123 ? -6.184 -7.18 -13.68 1 91.75 123 ASN A CA 1
ATOM 942 C C . ASN A 1 123 ? -7.055 -8.32 -13.172 1 91.75 123 ASN A C 1
ATOM 944 O O . ASN A 1 123 ? -7.363 -8.383 -11.977 1 91.75 123 ASN A O 1
ATOM 948 N N . PRO A 1 124 ? -7.371 -9.227 -14.141 1 89.5 124 PRO A N 1
ATOM 949 C CA . PRO A 1 124 ? -8.031 -10.438 -13.648 1 89.5 124 PRO A CA 1
ATOM 950 C C . PRO A 1 124 ? -7.117 -11.305 -12.789 1 89.5 124 PRO A C 1
ATOM 952 O O . PRO A 1 124 ? -5.898 -11.305 -12.992 1 89.5 124 PRO A O 1
ATOM 955 N N . THR A 1 125 ? -7.77 -11.945 -11.82 1 86.19 125 THR A N 1
ATOM 956 C CA . THR A 1 125 ? -7.051 -12.93 -11.008 1 86.19 125 THR A CA 1
ATOM 957 C C . THR A 1 125 ? -7.469 -14.352 -11.383 1 86.19 125 THR A C 1
ATOM 959 O O . THR A 1 125 ? -8.453 -14.547 -12.094 1 86.19 125 THR A O 1
ATOM 962 N N . PRO A 1 126 ? -6.707 -15.25 -10.836 1 82.38 126 PRO A N 1
ATOM 963 C CA . PRO A 1 126 ? -7.098 -16.641 -11.109 1 82.38 126 PRO A CA 1
ATOM 964 C C . PRO A 1 126 ? -8.375 -17.047 -10.383 1 82.38 126 PRO A C 1
ATOM 966 O O . PRO A 1 126 ? -8.938 -18.109 -10.664 1 82.38 126 PRO A O 1
ATOM 969 N N . THR A 1 127 ? -8.961 -16.312 -9.344 1 75.69 127 THR A N 1
ATOM 970 C CA . THR A 1 127 ? -10.125 -16.641 -8.531 1 75.69 127 THR A CA 1
ATOM 971 C C . THR A 1 127 ? -11.359 -15.891 -9.039 1 75.69 127 THR A C 1
ATOM 973 O O . THR A 1 127 ? -12.289 -15.625 -8.273 1 75.69 127 THR A O 1
ATOM 976 N N . HIS A 1 128 ? -11.516 -15.531 -10.305 1 79 128 HIS A N 1
ATOM 977 C CA . HIS A 1 128 ? -12.625 -14.812 -10.914 1 79 128 HIS A CA 1
ATOM 978 C C . HIS A 1 128 ? -12.766 -13.414 -10.336 1 79 128 HIS A C 1
ATOM 980 O O . HIS A 1 128 ? -13.742 -12.719 -10.602 1 79 128 HIS A O 1
ATOM 986 N N . ALA A 1 129 ? -11.922 -13 -9.578 1 86.31 129 ALA A N 1
ATOM 987 C CA . ALA A 1 129 ? -11.883 -11.633 -9.055 1 86.31 129 ALA A CA 1
ATOM 988 C C . ALA A 1 129 ? -10.906 -10.773 -9.852 1 86.31 129 ALA A C 1
ATOM 990 O O . ALA A 1 129 ? -10.289 -11.25 -10.805 1 86.31 129 ALA A O 1
ATOM 991 N N . TYR A 1 130 ? -10.984 -9.523 -9.57 1 90.75 130 TYR A N 1
ATOM 992 C CA . TYR A 1 130 ? -10.031 -8.594 -10.188 1 90.75 130 TYR A CA 1
ATOM 993 C C . TYR A 1 130 ? -9.188 -7.902 -9.133 1 90.75 130 TYR A C 1
ATOM 995 O O . TYR A 1 130 ? -9.719 -7.336 -8.172 1 90.75 130 TYR A O 1
ATOM 1003 N N . GLY A 1 131 ? -7.91 -8.07 -9.312 1 92.94 131 GLY A N 1
ATOM 1004 C CA . GLY A 1 131 ? -6.992 -7.305 -8.477 1 92.94 131 GLY A CA 1
ATOM 1005 C C . GLY A 1 131 ? -6.727 -5.91 -9.016 1 92.94 131 GLY A C 1
ATOM 1006 O O . GLY A 1 131 ? -6.711 -5.695 -10.227 1 92.94 131 GLY A O 1
ATOM 1007 N N . PHE A 1 132 ? -6.508 -4.965 -8.055 1 94.25 132 PHE A N 1
ATOM 1008 C CA . PHE A 1 132 ? -6.16 -3.625 -8.508 1 94.25 132 PHE A CA 1
ATOM 1009 C C . PHE A 1 132 ? -5.086 -3.016 -7.621 1 94.25 132 PHE A C 1
ATOM 1011 O O . PHE A 1 132 ? -4.895 -3.445 -6.48 1 94.25 132 PHE A O 1
ATOM 1018 N N . ALA A 1 133 ? -4.359 -2.121 -8.172 1 96.94 133 ALA A N 1
ATOM 1019 C CA . ALA A 1 133 ? -3.354 -1.314 -7.488 1 96.94 133 ALA A CA 1
ATOM 1020 C C . ALA A 1 133 ? -3.381 0.13 -7.98 1 96.94 133 ALA A C 1
ATOM 1022 O O . ALA A 1 133 ? -3.488 0.383 -9.18 1 96.94 133 ALA A O 1
ATOM 1023 N N . THR A 1 134 ? -3.334 1.048 -7.008 1 96.56 134 THR A N 1
ATOM 1024 C CA . THR A 1 134 ? -3.352 2.463 -7.359 1 96.56 134 THR A CA 1
ATOM 1025 C C . THR A 1 134 ? -2.65 3.297 -6.293 1 96.56 134 THR A C 1
ATOM 1027 O O . THR A 1 134 ? -2.299 2.783 -5.23 1 96.56 134 THR A O 1
ATOM 1030 N N . SER A 1 135 ? -2.387 4.477 -6.699 1 96.88 135 SER A N 1
ATOM 1031 C CA . SER A 1 135 ? -1.907 5.5 -5.777 1 96.88 135 SER A CA 1
ATOM 1032 C C . SER A 1 135 ? -2.777 6.75 -5.836 1 96.88 135 SER A C 1
ATOM 1034 O O . SER A 1 135 ? -3.238 7.141 -6.91 1 96.88 135 SER A O 1
ATOM 1036 N N . TRP A 1 136 ? -2.912 7.305 -4.66 1 97.56 136 TRP A N 1
ATOM 1037 C CA . TRP A 1 136 ? -3.695 8.531 -4.523 1 97.56 136 TRP A CA 1
ATOM 1038 C C . TRP A 1 136 ? -2.85 9.656 -3.949 1 97.56 136 TRP A C 1
ATOM 1040 O O . TRP A 1 136 ? -1.944 9.422 -3.145 1 97.56 136 TRP A O 1
ATOM 1050 N N . LYS A 1 137 ? -3.221 10.867 -4.371 1 96.44 137 LYS A N 1
ATOM 1051 C CA . LYS A 1 137 ? -2.717 12.07 -3.727 1 96.44 137 LYS A CA 1
ATOM 1052 C C . LYS A 1 137 ? -3.809 12.766 -2.914 1 96.44 137 LYS A C 1
ATOM 1054 O O . LYS A 1 137 ? -4.949 12.875 -3.369 1 96.44 137 LYS A O 1
ATOM 1059 N N . VAL A 1 138 ? -3.41 13.164 -1.743 1 96.06 138 VAL A N 1
ATOM 1060 C CA . VAL A 1 138 ? -4.336 13.945 -0.927 1 96.06 138 VAL A CA 1
ATOM 1061 C C . VAL A 1 138 ? -4.531 15.328 -1.541 1 96.06 138 VAL A C 1
ATOM 1063 O O . VAL A 1 138 ? -3.557 16.031 -1.812 1 96.06 138 VAL A O 1
ATOM 1066 N N . THR A 1 139 ? -5.789 15.711 -1.713 1 96.56 139 THR A N 1
ATOM 1067 C CA . THR A 1 139 ? -6.074 17 -2.334 1 96.56 139 THR A CA 1
ATOM 1068 C C . THR A 1 139 ? -6.594 18 -1.3 1 96.56 139 THR A C 1
ATOM 1070 O O . THR A 1 139 ? -6.496 19.219 -1.497 1 96.56 139 THR A O 1
ATOM 1073 N N . LYS A 1 140 ? -7.141 17.422 -0.252 1 94.38 140 LYS A N 1
ATOM 1074 C CA . LYS A 1 140 ? -7.703 18.297 0.779 1 94.38 140 LYS A CA 1
ATOM 1075 C C . LYS A 1 140 ? -7.867 17.547 2.098 1 94.38 140 LYS A C 1
ATOM 1077 O O . LYS A 1 140 ? -8.203 16.359 2.107 1 94.38 140 LYS A O 1
ATOM 1082 N N . GLY A 1 141 ? -7.648 18.281 3.219 1 90.94 141 GLY A N 1
ATOM 1083 C CA . GLY A 1 141 ? -7.914 17.781 4.559 1 90.94 141 GLY A CA 1
ATOM 1084 C C . GLY A 1 141 ? -8.898 18.641 5.332 1 90.94 141 GLY A C 1
ATOM 1085 O O . GLY A 1 141 ? -9.008 19.844 5.094 1 90.94 141 GLY A O 1
ATOM 1086 N N . PHE A 1 142 ? -9.578 17.984 6.129 1 87 142 PHE A N 1
ATOM 1087 C CA . PHE A 1 142 ? -10.555 18.672 6.965 1 87 142 PHE A CA 1
ATOM 1088 C C . PHE A 1 142 ? -10.344 18.328 8.438 1 87 142 PHE A C 1
ATOM 1090 O O . PHE A 1 142 ? -9.867 17.234 8.758 1 87 142 PHE A O 1
ATOM 1097 N N . GLY A 1 143 ? -10.766 19.234 9.32 1 82.5 143 GLY A N 1
ATOM 1098 C CA . GLY A 1 143 ? -10.617 19 10.75 1 82.5 143 GLY A CA 1
ATOM 1099 C C . GLY A 1 143 ? -9.164 19.031 11.203 1 82.5 143 GLY A C 1
ATOM 1100 O O . GLY A 1 143 ? -8.414 19.938 10.852 1 82.5 143 GLY A O 1
ATOM 1101 N N . ALA A 1 144 ? -8.742 18 11.922 1 78.75 144 ALA A N 1
ATOM 1102 C CA . ALA A 1 144 ? -7.371 17.922 12.422 1 78.75 144 ALA A CA 1
ATOM 1103 C C . ALA A 1 144 ? -6.387 17.719 11.273 1 78.75 144 ALA A C 1
ATOM 1105 O O . ALA A 1 144 ? -5.18 17.906 11.445 1 78.75 144 ALA A O 1
ATOM 1106 N N . LEU A 1 145 ? -6.977 17.406 10.141 1 85.75 145 LEU A N 1
ATOM 1107 C CA . LEU A 1 145 ? -6.117 17.094 9 1 85.75 145 LEU A CA 1
ATOM 1108 C C . LEU A 1 145 ? -6.098 18.25 8 1 85.75 145 LEU A C 1
ATOM 1110 O O . LEU A 1 145 ? -5.738 18.047 6.84 1 85.75 145 LEU A O 1
ATOM 1114 N N . ASP A 1 146 ? -6.406 19.344 8.531 1 85 146 ASP A N 1
ATOM 1115 C CA . ASP A 1 146 ? -6.34 20.531 7.672 1 85 146 ASP A CA 1
ATOM 1116 C C . ASP A 1 146 ? -4.934 20.719 7.105 1 85 146 ASP A C 1
ATOM 1118 O O . ASP A 1 146 ? -3.941 20.484 7.805 1 85 146 ASP A O 1
ATOM 1122 N N . GLN A 1 147 ? -4.902 20.984 5.762 1 88.06 147 GLN A N 1
ATOM 1123 C CA . GLN A 1 147 ? -3.682 21.234 5.004 1 88.06 147 GLN A CA 1
ATOM 1124 C C . GLN A 1 147 ? -2.832 19.984 4.875 1 88.06 147 GLN A C 1
ATOM 1126 O O . GLN A 1 147 ? -1.622 20.062 4.652 1 88.06 147 GLN A O 1
ATOM 1131 N N . ALA A 1 148 ? -3.539 18.938 5.043 1 90 148 ALA A N 1
ATOM 1132 C CA . ALA A 1 148 ? -2.818 17.672 4.918 1 90 148 ALA A CA 1
ATOM 1133 C C . ALA A 1 148 ? -2.322 17.453 3.492 1 90 148 ALA A C 1
ATOM 1135 O O . ALA A 1 148 ? -3.016 17.797 2.531 1 90 148 ALA A O 1
ATOM 1136 N N . VAL A 1 149 ? -1.107 16.922 3.418 1 91.5 149 VAL A N 1
ATOM 1137 C CA . VAL A 1 149 ? -0.514 16.5 2.154 1 91.5 149 VAL A CA 1
ATOM 1138 C C . VAL A 1 149 ? 0.049 15.086 2.301 1 91.5 149 VAL A C 1
ATOM 1140 O O . VAL A 1 149 ? 0.369 14.656 3.408 1 91.5 149 VAL A O 1
ATOM 1143 N N . GLY A 1 150 ? 0.079 14.422 1.154 1 94.19 150 GLY A N 1
ATOM 1144 C CA . GLY A 1 150 ? 0.677 13.094 1.198 1 94.19 150 GLY A CA 1
ATOM 1145 C C . GLY A 1 150 ? 0.167 12.172 0.105 1 94.19 150 GLY A C 1
ATOM 1146 O O . GLY A 1 150 ? -0.582 12.602 -0.775 1 94.19 150 GLY A O 1
ATOM 1147 N N . LEU A 1 151 ? 0.716 11.023 0.142 1 95.69 151 LEU A N 1
ATOM 1148 C CA . LEU A 1 151 ? 0.374 9.984 -0.823 1 95.69 151 LEU A CA 1
ATOM 1149 C C . LEU A 1 151 ? -0.193 8.758 -0.12 1 95.69 151 LEU A C 1
ATOM 1151 O O . LEU A 1 151 ? 0.196 8.445 1.008 1 95.69 151 LEU A O 1
ATOM 1155 N N . ILE A 1 152 ? -1.11 8.117 -0.812 1 96.75 152 ILE A N 1
ATOM 1156 C CA . ILE A 1 152 ? -1.766 6.898 -0.357 1 96.75 152 ILE A CA 1
ATOM 1157 C C . ILE A 1 152 ? -1.668 5.824 -1.44 1 96.75 152 ILE A C 1
ATOM 1159 O O . ILE A 1 152 ? -1.798 6.121 -2.631 1 96.75 152 ILE A O 1
ATOM 1163 N N . THR A 1 153 ? -1.384 4.645 -1.049 1 97.62 153 THR A N 1
ATOM 1164 C CA . THR A 1 153 ? -1.468 3.527 -1.98 1 97.62 153 THR A CA 1
ATOM 1165 C C . THR A 1 153 ? -2.572 2.559 -1.567 1 97.62 153 THR A C 1
ATOM 1167 O O . THR A 1 153 ? -2.848 2.395 -0.377 1 97.62 153 THR A O 1
ATOM 1170 N N . ALA A 1 154 ? -3.143 1.971 -2.551 1 97.44 154 ALA A N 1
ATOM 1171 C CA . ALA A 1 154 ? -4.207 0.994 -2.338 1 97.44 154 ALA A CA 1
ATOM 1172 C C . ALA A 1 154 ? -4.016 -0.228 -3.232 1 97.44 154 ALA A C 1
ATOM 1174 O O . ALA A 1 154 ? -3.705 -0.095 -4.418 1 97.44 154 ALA A O 1
ATOM 1175 N N . ASN A 1 155 ? -4.125 -1.38 -2.609 1 96.94 155 ASN A N 1
ATOM 1176 C CA . ASN A 1 155 ? -4.055 -2.684 -3.264 1 96.94 155 ASN A CA 1
ATOM 1177 C C . ASN A 1 155 ? -5.176 -3.607 -2.797 1 96.94 155 ASN A C 1
ATOM 1179 O O . ASN A 1 155 ? -5.34 -3.836 -1.597 1 96.94 155 ASN A O 1
ATOM 1183 N N . GLY A 1 156 ? -5.938 -4.043 -3.824 1 94.12 156 GLY A N 1
ATOM 1184 C CA . GLY A 1 156 ? -7.082 -4.812 -3.361 1 94.12 156 GLY A CA 1
ATOM 1185 C C . GLY A 1 156 ? -7.676 -5.699 -4.438 1 94.12 156 GLY A C 1
ATOM 1186 O O . GLY A 1 156 ? -7.09 -5.863 -5.508 1 94.12 156 GLY A O 1
ATOM 1187 N N . VAL A 1 157 ? -8.781 -6.289 -4.035 1 92.75 157 VAL A N 1
ATOM 1188 C CA . VAL A 1 157 ? -9.484 -7.234 -4.895 1 92.75 157 VAL A CA 1
ATOM 1189 C C . VAL A 1 157 ? -10.977 -6.898 -4.918 1 92.75 157 VAL A C 1
ATOM 1191 O O . VAL A 1 157 ? -11.578 -6.652 -3.871 1 92.75 157 VAL A O 1
ATOM 1194 N N . PHE A 1 158 ? -11.461 -6.918 -6.172 1 90.38 158 PHE A N 1
ATOM 1195 C CA . PHE A 1 158 ? -12.898 -6.801 -6.402 1 90.38 158 PHE A CA 1
ATOM 1196 C C . PHE A 1 158 ? -13.508 -8.164 -6.711 1 90.38 158 PHE A C 1
ATOM 1198 O O . PHE A 1 158 ? -13.062 -8.852 -7.629 1 90.38 158 PHE A O 1
ATOM 1205 N N . ASP A 1 159 ? -14.477 -8.445 -5.906 1 88.56 159 ASP A N 1
ATOM 1206 C CA . ASP A 1 159 ? -15.344 -9.547 -6.297 1 88.56 159 ASP A CA 1
ATOM 1207 C C . ASP A 1 159 ? -16.625 -9.039 -6.965 1 88.56 159 ASP A C 1
ATOM 1209 O O . ASP A 1 159 ? -17.547 -8.609 -6.285 1 88.56 159 ASP A O 1
ATOM 1213 N N . PHE A 1 160 ? -16.703 -9.18 -8.234 1 84.31 160 PHE A N 1
ATOM 1214 C CA . PHE A 1 160 ? -17.812 -8.602 -8.984 1 84.31 160 PHE A CA 1
ATOM 1215 C C . PHE A 1 160 ? -19.094 -9.406 -8.766 1 84.31 160 PHE A C 1
ATOM 1217 O O . PHE A 1 160 ? -20.188 -8.906 -8.984 1 84.31 160 PHE A O 1
ATOM 1224 N N . GLU A 1 161 ? -18.969 -10.625 -8.398 1 84.56 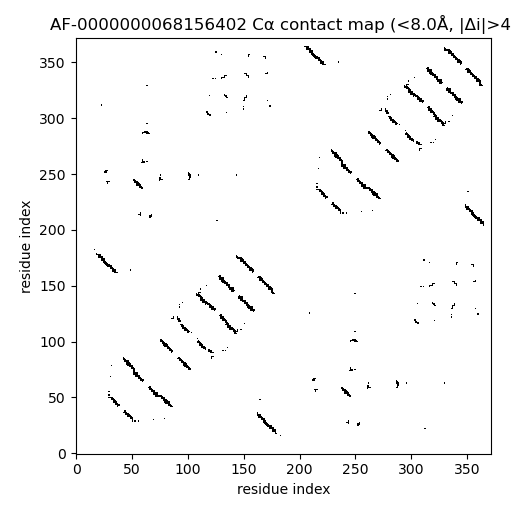161 GLU A N 1
ATOM 1225 C CA . GLU A 1 161 ? -20.141 -11.453 -8.156 1 84.56 161 GLU A CA 1
ATOM 1226 C C . GLU A 1 161 ? -20.844 -11.039 -6.871 1 84.56 161 GLU A C 1
ATOM 1228 O O . GLU A 1 161 ? -22.078 -10.961 -6.828 1 84.56 161 GLU A O 1
ATOM 1233 N N . THR A 1 162 ? -20.109 -10.734 -5.871 1 88.75 162 THR A N 1
ATOM 1234 C CA . THR A 1 162 ? -20.703 -10.422 -4.57 1 88.75 162 THR A CA 1
ATOM 1235 C C . THR A 1 162 ? -20.703 -8.922 -4.32 1 88.75 162 THR A C 1
ATOM 1237 O O . THR A 1 162 ? -21.297 -8.445 -3.346 1 88.75 162 THR A O 1
ATOM 1240 N N . SER A 1 163 ? -20 -8.156 -5.141 1 90.88 163 SER A N 1
ATOM 1241 C CA . SER A 1 163 ? -19.812 -6.719 -5.008 1 90.88 163 SER A CA 1
ATOM 1242 C C . SER A 1 163 ? -18.953 -6.383 -3.797 1 90.88 163 SER A C 1
ATOM 1244 O O . SER A 1 163 ? -18.938 -5.242 -3.328 1 90.88 163 SER A O 1
ATOM 1246 N N . GLU A 1 164 ? -18.281 -7.395 -3.275 1 93.12 164 GLU A N 1
ATOM 1247 C CA . GLU A 1 164 ? -17.406 -7.176 -2.135 1 93.12 164 GLU A CA 1
ATOM 1248 C C . GLU A 1 164 ? -16.016 -6.715 -2.592 1 93.12 164 GLU A C 1
ATOM 1250 O O . GLU A 1 164 ? -15.547 -7.113 -3.66 1 93.12 164 GLU A O 1
ATOM 1255 N N . VAL A 1 165 ? -15.484 -5.852 -1.8 1 94.69 165 VAL A N 1
ATOM 1256 C CA . VAL A 1 165 ? -14.141 -5.352 -2.061 1 94.69 165 VAL A CA 1
ATOM 1257 C C . VAL A 1 165 ? -13.32 -5.375 -0.771 1 94.69 165 VAL A C 1
ATOM 1259 O O . VAL A 1 165 ? -13.82 -4.992 0.292 1 94.69 165 VAL A O 1
ATOM 1262 N N . VAL A 1 166 ? -12.164 -5.887 -0.85 1 94.69 166 VAL A N 1
ATOM 1263 C CA . VAL A 1 166 ? -11.148 -5.805 0.2 1 94.69 166 VAL A CA 1
ATOM 1264 C C . VAL A 1 166 ? -9.938 -5.035 -0.31 1 94.69 166 VAL A C 1
ATOM 1266 O O . VAL A 1 166 ? -9.422 -5.324 -1.395 1 94.69 166 VAL A O 1
ATOM 1269 N N . VAL A 1 167 ? -9.508 -4.066 0.488 1 96.38 167 VAL A N 1
ATOM 1270 C CA . VAL A 1 167 ? -8.422 -3.211 0.02 1 96.38 167 VAL A CA 1
ATOM 1271 C C . VAL A 1 167 ? -7.457 -2.932 1.167 1 96.38 167 VAL A C 1
ATOM 1273 O O . VAL A 1 167 ? -7.871 -2.518 2.252 1 96.38 167 VAL A O 1
ATOM 1276 N N . GLY A 1 168 ? -6.18 -3.236 0.902 1 96.06 168 GLY A N 1
ATOM 1277 C CA . GLY A 1 168 ? -5.129 -2.725 1.772 1 96.06 168 GLY A CA 1
ATOM 1278 C C . GLY A 1 168 ? -4.676 -1.326 1.401 1 96.06 168 GLY A C 1
ATOM 1279 O O . GLY A 1 168 ? -4.434 -1.037 0.228 1 96.06 168 GLY A O 1
ATOM 1280 N N . VAL A 1 169 ? -4.586 -0.513 2.43 1 96.56 169 VAL A N 1
ATOM 1281 C CA . VAL A 1 169 ? -4.25 0.888 2.195 1 96.56 169 VAL A CA 1
ATOM 1282 C C . VAL A 1 169 ? -3.082 1.299 3.088 1 96.56 169 VAL A C 1
ATOM 1284 O O . VAL A 1 169 ? -3.068 0.993 4.281 1 96.56 169 VAL A O 1
ATOM 1287 N N . ILE A 1 170 ? -2.115 1.934 2.459 1 95.38 170 ILE A N 1
ATOM 1288 C CA . ILE A 1 170 ? -1.034 2.572 3.201 1 95.38 170 ILE A CA 1
ATOM 1289 C C . ILE A 1 170 ? -1.02 4.07 2.906 1 95.38 170 ILE A C 1
ATOM 1291 O O . ILE A 1 170 ? -1.067 4.48 1.744 1 95.38 170 ILE A O 1
ATOM 1295 N N . GLY A 1 171 ? -0.95 4.836 3.953 1 94.94 171 GLY A N 1
ATOM 1296 C CA . GLY A 1 171 ? -0.862 6.277 3.801 1 94.94 171 GLY A CA 1
ATOM 1297 C C . GLY A 1 171 ? 0.308 6.887 4.551 1 94.94 171 GLY A C 1
ATOM 1298 O O . GLY A 1 171 ? 0.621 6.473 5.668 1 94.94 171 GLY A O 1
ATOM 1299 N N . VAL A 1 172 ? 0.949 7.75 3.918 1 92.88 172 VAL A N 1
ATOM 1300 C CA . VAL A 1 172 ? 1.939 8.633 4.531 1 92.88 172 VAL A CA 1
ATOM 1301 C C . VAL A 1 172 ? 1.51 10.086 4.363 1 92.88 172 VAL A C 1
ATOM 1303 O O . VAL A 1 172 ? 1.645 10.656 3.281 1 92.88 172 VAL A O 1
ATOM 1306 N N . ILE A 1 173 ? 1.058 10.602 5.473 1 90.06 173 ILE A N 1
ATOM 1307 C CA . ILE A 1 173 ? 0.386 11.898 5.434 1 90.06 173 ILE A CA 1
ATOM 1308 C C . ILE A 1 173 ? 1.071 12.867 6.395 1 90.06 173 ILE A C 1
ATOM 1310 O O . ILE A 1 173 ? 1.473 12.477 7.496 1 90.06 173 ILE A O 1
ATOM 1314 N N . TYR A 1 174 ? 1.143 14.07 5.93 1 87.62 174 TYR A N 1
ATOM 1315 C CA . TYR A 1 174 ? 1.632 15.156 6.773 1 87.62 174 TYR A CA 1
ATOM 1316 C C . TYR A 1 174 ? 0.577 16.25 6.926 1 87.62 174 TYR A C 1
ATOM 1318 O O . TYR A 1 174 ? -0.118 16.594 5.969 1 87.62 174 TYR A O 1
ATOM 1326 N N . TYR A 1 175 ? 0.508 16.656 8.172 1 81.06 175 TYR A N 1
ATOM 1327 C CA . TYR A 1 175 ? -0.455 17.734 8.398 1 81.06 175 TYR A CA 1
ATOM 1328 C C . TYR A 1 175 ? 0.003 18.641 9.539 1 81.06 175 TYR A C 1
ATOM 1330 O O . TYR A 1 175 ? 0.934 18.312 10.273 1 81.06 175 TYR A O 1
ATOM 1338 N N . LYS A 1 176 ? -0.516 19.875 9.531 1 75.69 176 LYS A N 1
ATOM 1339 C CA . LYS A 1 176 ? -0.159 20.828 10.57 1 75.69 176 LYS A CA 1
ATOM 1340 C C . LYS A 1 176 ? -0.946 20.562 11.852 1 75.69 176 LYS A C 1
ATOM 1342 O O . LYS A 1 176 ? -2.17 20.422 11.812 1 75.69 176 LYS A O 1
ATOM 1347 N N . GLY A 1 177 ? -0.245 20.047 12.828 1 61.62 177 GLY A N 1
ATOM 1348 C CA . GLY A 1 177 ? -0.9 19.828 14.102 1 61.62 177 GLY A CA 1
ATOM 1349 C C . GLY A 1 177 ? -1.32 21.125 14.781 1 61.62 177 GLY A C 1
ATOM 1350 O O . GLY A 1 177 ? -0.68 22.156 14.602 1 61.62 177 GLY A O 1
ATOM 1351 N N . ASN A 1 178 ? -2.531 21.391 14.961 1 49.03 178 ASN A N 1
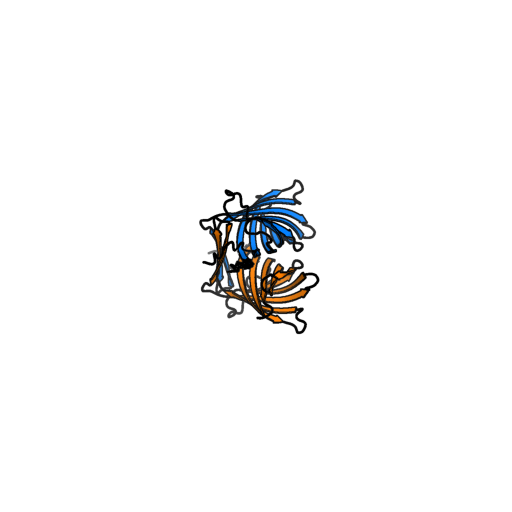ATOM 1352 C CA . ASN A 1 178 ? -2.914 22.531 15.773 1 49.03 178 ASN A CA 1
ATOM 1353 C C . ASN A 1 178 ? -2.275 22.469 17.156 1 49.03 178 ASN A C 1
ATOM 1355 O O . ASN A 1 178 ? -2.496 21.516 17.906 1 49.03 178 ASN A O 1
ATOM 1359 N N . SER A 1 179 ? -0.998 22.719 17.234 1 40.41 179 SER A N 1
ATOM 1360 C CA . SER A 1 179 ? -0.533 22.859 18.609 1 40.41 179 SER A CA 1
ATOM 1361 C C . SER A 1 179 ? -1.271 23.984 19.344 1 40.41 179 SER A C 1
ATOM 1363 O O . SER A 1 179 ? -1.025 25.156 19.078 1 40.41 179 SER A O 1
ATOM 1365 N N . ASN A 1 180 ? -2.469 23.984 19.422 1 37.62 180 ASN A N 1
ATOM 1366 C CA . ASN A 1 180 ? -2.988 24.938 20.391 1 37.62 180 ASN A CA 1
ATOM 1367 C C . ASN A 1 180 ? -2.293 24.812 21.734 1 37.62 180 ASN A C 1
ATOM 1369 O O . ASN A 1 180 ? -2.887 24.312 22.703 1 37.62 180 ASN A O 1
ATOM 1373 N N . SER A 1 181 ? -1.127 24.25 21.875 1 33.94 181 SER A N 1
ATOM 1374 C CA . SER A 1 181 ? -0.65 24.469 23.234 1 33.94 181 SER A CA 1
ATOM 1375 C C . SER A 1 181 ? -0.3 25.938 23.484 1 33.94 181 SER A C 1
ATOM 1377 O O . SER A 1 181 ? 0.615 26.469 22.844 1 33.94 181 SER A O 1
ATOM 1379 N N . THR A 1 182 ? -1.261 26.719 23.906 1 31.19 182 THR A N 1
ATOM 1380 C CA . THR A 1 182 ? -1.044 28 24.578 1 31.19 182 THR A CA 1
ATOM 1381 C C . THR A 1 182 ? 0.109 27.906 25.562 1 31.19 182 THR A C 1
ATOM 1383 O O . THR A 1 182 ? 0.027 27.156 26.547 1 31.19 182 THR A O 1
ATOM 1386 N N . ILE A 1 183 ? 1.277 28.109 25.188 1 30.64 183 ILE A N 1
ATOM 1387 C CA . ILE A 1 183 ? 2.275 28.438 26.203 1 30.64 183 ILE A CA 1
ATOM 1388 C C . ILE A 1 183 ? 1.879 29.719 26.938 1 30.64 183 ILE A C 1
ATOM 1390 O O . ILE A 1 183 ? 1.857 30.797 26.328 1 30.64 183 ILE A O 1
ATOM 1394 N N . ILE A 1 184 ? 1.066 29.609 27.906 1 28.66 184 ILE A N 1
ATOM 1395 C CA . ILE A 1 184 ? 0.878 30.688 28.859 1 28.66 184 ILE A CA 1
ATOM 1396 C C . ILE A 1 184 ? 2.203 31 29.547 1 28.66 184 ILE A C 1
ATOM 1398 O O . ILE A 1 184 ? 2.777 30.141 30.234 1 28.66 184 ILE A O 1
ATOM 1402 N N . ALA A 1 185 ? 2.918 31.875 28.969 1 27.59 185 ALA A N 1
ATOM 1403 C CA . ALA A 1 185 ? 3.965 32.562 29.719 1 27.59 185 ALA A CA 1
ATOM 1404 C C . ALA A 1 185 ? 3.43 33.094 31.047 1 27.59 185 ALA A C 1
ATOM 1406 O O . ALA A 1 185 ? 2.469 33.844 31.078 1 27.59 185 ALA A O 1
ATOM 1407 N N . ASN A 1 186 ? 3.611 32.188 32.094 1 23.55 186 ASN A N 1
ATOM 14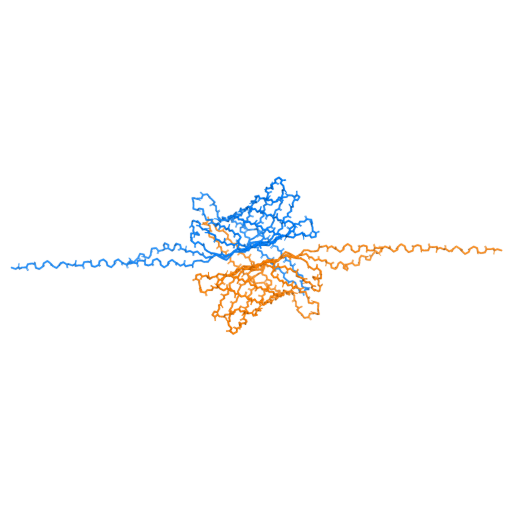08 C CA . ASN A 1 186 ? 3.615 32.844 33.406 1 23.55 186 ASN A CA 1
ATOM 1409 C C . ASN A 1 186 ? 4.832 33.75 33.562 1 23.55 186 ASN A C 1
ATOM 1411 O O . ASN A 1 186 ? 5.941 33.406 33.156 1 23.55 186 ASN A O 1
ATOM 1415 N N . MET B 1 1 ? -5.785 -79.562 -27.047 1 32.28 1 MET B N 1
ATOM 1416 C CA . MET B 1 1 ? -6.18 -78.625 -25.984 1 32.28 1 MET B CA 1
ATOM 1417 C C . MET B 1 1 ? -5.637 -77.25 -26.234 1 32.28 1 MET B C 1
ATOM 1419 O O . MET B 1 1 ? -4.422 -77.062 -26.312 1 32.28 1 MET B O 1
ATOM 1423 N N . ASN B 1 2 ? -6.266 -76.375 -27.109 1 37.16 2 ASN B N 1
ATOM 1424 C CA . ASN B 1 2 ? -5.957 -75 -27.516 1 37.16 2 ASN B CA 1
ATOM 1425 C C . ASN B 1 2 ? -5.93 -74.062 -26.328 1 37.16 2 ASN B C 1
ATOM 1427 O O . ASN B 1 2 ? -6.93 -73.875 -25.641 1 37.16 2 ASN B O 1
ATOM 1431 N N . GLY B 1 3 ? -4.793 -73.875 -25.641 1 35.84 3 GLY B N 1
ATOM 1432 C CA . GLY B 1 3 ? -4.539 -73 -24.547 1 35.84 3 GLY B CA 1
ATOM 1433 C C . GLY B 1 3 ? -4.848 -71.562 -24.891 1 35.84 3 GLY B C 1
ATOM 1434 O O . GLY B 1 3 ? -4.203 -70.938 -25.766 1 35.84 3 GLY B O 1
ATOM 1435 N N . LYS B 1 4 ? -6.172 -71.188 -24.875 1 39.53 4 LYS B N 1
ATOM 1436 C CA . LYS B 1 4 ? -6.566 -69.75 -24.984 1 39.53 4 LYS B CA 1
ATOM 1437 C C . LYS B 1 4 ? -5.754 -68.875 -24.047 1 39.53 4 LYS B C 1
ATOM 1439 O O . LYS B 1 4 ? -5.691 -69.125 -22.844 1 39.53 4 LYS B O 1
ATOM 1444 N N . VAL B 1 5 ? -4.684 -68.188 -24.531 1 37.69 5 VAL B N 1
ATOM 1445 C CA . VAL B 1 5 ? -3.951 -67.125 -23.906 1 37.69 5 VAL B CA 1
ATOM 1446 C C . VAL B 1 5 ? -4.906 -65.938 -23.578 1 37.69 5 VAL B C 1
ATOM 1448 O O . VAL B 1 5 ? -5.516 -65.375 -24.469 1 37.69 5 VAL B O 1
ATOM 1451 N N . PHE B 1 6 ? -5.672 -65.938 -22.438 1 31.44 6 PHE B N 1
ATOM 1452 C CA . PHE B 1 6 ? -6.383 -64.75 -21.969 1 31.44 6 PHE B CA 1
ATOM 1453 C C . PHE B 1 6 ? -5.422 -63.594 -21.797 1 31.44 6 PHE B C 1
ATOM 1455 O O . PHE B 1 6 ? -4.492 -63.688 -21 1 31.44 6 PHE B O 1
ATOM 1462 N N . VAL B 1 7 ? -5.164 -62.844 -22.859 1 29.48 7 VAL B N 1
ATOM 1463 C CA . VAL B 1 7 ? -4.523 -61.531 -22.766 1 29.48 7 VAL B CA 1
ATOM 1464 C C . VAL B 1 7 ? -5.312 -60.625 -21.828 1 29.48 7 VAL B C 1
ATOM 1466 O O . VAL B 1 7 ? -6.469 -60.281 -22.094 1 29.48 7 VAL B O 1
ATOM 1469 N N . THR B 1 8 ? -5.176 -60.812 -20.516 1 30.41 8 THR B N 1
ATOM 1470 C CA . THR B 1 8 ? -5.672 -59.812 -19.594 1 30.41 8 THR B CA 1
ATOM 1471 C C . THR B 1 8 ? -5.176 -58.406 -20 1 30.41 8 THR B C 1
ATOM 1473 O O . THR B 1 8 ? -3.973 -58.156 -19.953 1 30.41 8 THR B O 1
ATOM 1476 N N . LEU B 1 9 ? -5.875 -57.75 -20.922 1 29.05 9 LEU B N 1
ATOM 1477 C CA . LEU B 1 9 ? -5.68 -56.312 -21.172 1 29.05 9 LEU B CA 1
ATOM 1478 C C . LEU B 1 9 ? -5.719 -55.531 -19.875 1 29.05 9 LEU B C 1
ATOM 1480 O O . LEU B 1 9 ? -6.762 -55.469 -19.219 1 29.05 9 LEU B O 1
ATOM 1484 N N . VAL B 1 10 ? -4.594 -55.469 -19.156 1 29.39 10 VAL B N 1
ATOM 1485 C CA . VAL B 1 10 ? -4.469 -54.5 -18.062 1 29.39 10 VAL B CA 1
ATOM 1486 C C . VAL B 1 10 ? -4.66 -53.062 -18.609 1 29.39 10 VAL B C 1
ATOM 1488 O O . VAL B 1 10 ? -3.844 -52.594 -19.406 1 29.39 10 VAL B O 1
ATOM 1491 N N . VAL B 1 11 ? -5.887 -52.625 -18.844 1 27.75 11 VAL B N 1
ATOM 1492 C CA . VAL B 1 11 ? -6.141 -51.188 -19.031 1 27.75 11 VAL B CA 1
ATOM 1493 C C . VAL B 1 11 ? -5.504 -50.406 -17.906 1 27.75 11 VAL B C 1
ATOM 1495 O O . VAL B 1 11 ? -5.891 -50.531 -16.734 1 27.75 11 VAL B O 1
ATOM 1498 N N . VAL B 1 12 ? -4.195 -50.062 -18.016 1 29.59 12 VAL B N 1
ATOM 1499 C CA . VAL B 1 12 ? -3.619 -49.031 -17.156 1 29.59 12 VAL B CA 1
ATOM 1500 C C . VAL B 1 12 ? -4.457 -47.75 -17.234 1 29.59 12 VAL B C 1
ATOM 1502 O O . VAL B 1 12 ? -4.48 -47.094 -18.266 1 29.59 12 VAL B O 1
ATOM 1505 N N . LEU B 1 13 ? -5.598 -47.719 -16.625 1 30 13 LEU B N 1
ATOM 1506 C CA . LEU B 1 13 ? -6.188 -46.406 -16.359 1 30 13 LEU B CA 1
ATOM 1507 C C . LEU B 1 13 ? -5.145 -45.438 -15.797 1 30 13 LEU B C 1
ATOM 1509 O O . LEU B 1 13 ? -4.711 -45.594 -14.648 1 30 13 LEU B O 1
ATOM 1513 N N . ALA B 1 14 ? -4.277 -44.938 -16.672 1 32.06 14 ALA B N 1
ATOM 1514 C CA . ALA B 1 14 ? -3.533 -43.75 -16.266 1 32.06 14 ALA B CA 1
ATOM 1515 C C . ALA B 1 14 ? -4.445 -42.75 -15.562 1 32.06 14 ALA B C 1
ATOM 1517 O O . ALA B 1 14 ? -5.379 -42.219 -16.172 1 32.06 14 ALA B O 1
ATOM 1518 N N . ALA B 1 15 ? -4.723 -42.938 -14.305 1 32.72 15 ALA B N 1
ATOM 1519 C CA . ALA B 1 15 ? -5.203 -41.781 -13.555 1 32.72 15 ALA B CA 1
ATOM 1520 C C . ALA B 1 15 ? -4.445 -40.5 -13.953 1 32.72 15 ALA B C 1
ATOM 1522 O O . ALA B 1 15 ? -3.236 -40.406 -13.742 1 32.72 15 ALA B O 1
ATOM 1523 N N . LEU B 1 16 ? -4.793 -39.875 -15.07 1 34.09 16 LEU B N 1
ATOM 1524 C CA . LEU B 1 16 ? -4.406 -38.5 -15.219 1 34.09 16 LEU B CA 1
ATOM 1525 C C . LEU B 1 16 ? -4.559 -37.719 -13.906 1 34.09 16 LEU B C 1
ATOM 1527 O O . LEU B 1 16 ? -5.68 -37.531 -13.43 1 34.09 16 LEU B O 1
ATOM 1531 N N . ALA B 1 17 ? -3.672 -37.969 -12.977 1 33.31 17 ALA B N 1
ATOM 1532 C CA . ALA B 1 17 ? -3.568 -37 -11.883 1 33.31 17 ALA B CA 1
ATOM 1533 C C . ALA B 1 17 ? -3.727 -35.562 -12.391 1 33.31 17 ALA B C 1
ATOM 1535 O O . ALA B 1 17 ? -2.846 -35.031 -13.078 1 33.31 17 ALA B O 1
ATOM 1536 N N . VAL B 1 18 ? -4.891 -35.188 -12.828 1 37.38 18 VAL B N 1
ATOM 1537 C CA . VAL B 1 18 ? -5.102 -33.75 -12.977 1 37.38 18 VAL B CA 1
ATOM 1538 C C . VAL B 1 18 ? -4.551 -33.031 -11.758 1 37.38 18 VAL B C 1
ATOM 1540 O O . VAL B 1 18 ? -5.062 -33.188 -10.648 1 37.38 18 VAL B O 1
ATOM 1543 N N . SER B 1 19 ? -3.26 -32.969 -11.547 1 40.03 19 SER B N 1
ATOM 1544 C CA . SER B 1 19 ? -2.697 -32.031 -10.57 1 40.03 19 SER B CA 1
ATOM 1545 C C . SER B 1 19 ? -3.506 -30.734 -10.508 1 40.03 19 SER B C 1
ATOM 1547 O O . SER B 1 19 ? -3.561 -29.984 -11.484 1 40.03 19 SER B O 1
ATOM 1549 N N . VAL B 1 20 ? -4.676 -30.766 -10 1 44.25 20 VAL B N 1
ATOM 1550 C CA . VAL B 1 20 ? -5.395 -29.516 -9.773 1 44.25 20 VAL B CA 1
ATOM 1551 C C . VAL B 1 20 ? -4.469 -28.5 -9.109 1 44.25 20 VAL B C 1
ATOM 1553 O O . VAL B 1 20 ? -4.051 -28.688 -7.965 1 44.25 20 VAL B O 1
ATOM 1556 N N . THR B 1 21 ? -3.494 -28.062 -9.75 1 53.62 21 THR B N 1
ATOM 1557 C CA . THR B 1 21 ? -2.623 -27 -9.273 1 53.62 21 THR B CA 1
ATOM 1558 C C . THR B 1 21 ? -3.439 -25.891 -8.625 1 53.62 21 THR B C 1
ATOM 1560 O O . THR B 1 21 ? -4.219 -25.203 -9.297 1 53.62 21 THR B O 1
ATOM 1563 N N . ALA B 1 22 ? -3.637 -26.062 -7.324 1 67.75 22 ALA B N 1
ATOM 1564 C CA . ALA B 1 22 ? -4.434 -25.109 -6.555 1 67.75 22 ALA B CA 1
ATOM 1565 C C . ALA B 1 22 ? -3.775 -23.734 -6.543 1 67.75 22 ALA B C 1
ATOM 1567 O O . ALA B 1 22 ? -2.559 -23.625 -6.379 1 67.75 22 ALA B O 1
ATOM 1568 N N . VAL B 1 23 ? -4.492 -22.812 -7.105 1 73.44 23 VAL B N 1
ATOM 1569 C CA . VAL B 1 23 ? -4.059 -21.422 -7.027 1 73.44 23 VAL B CA 1
ATOM 1570 C C . VAL B 1 23 ? -3.947 -21 -5.562 1 73.44 23 VAL B C 1
ATOM 1572 O O . VAL B 1 23 ? -4.855 -21.25 -4.766 1 73.44 23 VAL B O 1
ATOM 1575 N N . LYS B 1 24 ? -2.701 -20.641 -5.289 1 75.75 24 LYS B N 1
ATOM 1576 C CA . LYS B 1 24 ? -2.451 -20.078 -3.961 1 75.75 24 LYS B CA 1
ATOM 1577 C C . LYS B 1 24 ? -2.342 -18.562 -4.012 1 75.75 24 LYS B C 1
ATOM 1579 O O . LYS B 1 24 ? -2.076 -17.984 -5.066 1 75.75 24 LYS B O 1
ATOM 1584 N N . ASP B 1 25 ? -2.75 -18.016 -2.922 1 77.12 25 ASP B N 1
ATOM 1585 C CA . ASP B 1 25 ? -2.609 -16.562 -2.787 1 77.12 25 ASP B CA 1
ATOM 1586 C C . ASP B 1 25 ? -1.536 -16.203 -1.76 1 77.12 25 ASP B C 1
ATOM 1588 O O . ASP B 1 25 ? -1.35 -16.922 -0.776 1 77.12 25 ASP B O 1
ATOM 1592 N N . LEU B 1 26 ? -0.775 -15.188 -2.082 1 75.62 26 LEU B N 1
ATOM 1593 C CA . LEU B 1 26 ? 0.202 -14.562 -1.2 1 75.62 26 LEU B CA 1
ATOM 1594 C C . LEU B 1 26 ? -0.136 -13.094 -0.972 1 75.62 26 LEU B C 1
ATOM 1596 O O . LEU B 1 26 ? 0.082 -12.258 -1.853 1 75.62 26 LEU B O 1
ATOM 1600 N N . ASP B 1 27 ? -0.69 -12.93 0.188 1 85.5 27 ASP B N 1
ATOM 1601 C CA . ASP B 1 27 ? -0.945 -11.562 0.612 1 85.5 27 ASP B CA 1
ATOM 1602 C C . ASP B 1 27 ? 0.019 -11.141 1.718 1 85.5 27 ASP B C 1
ATOM 1604 O O . ASP B 1 27 ? 0.252 -11.891 2.666 1 85.5 27 ASP B O 1
ATOM 1608 N N . PHE B 1 28 ? 0.565 -9.969 1.516 1 88.12 28 PHE B N 1
ATOM 1609 C CA . PHE B 1 28 ? 1.436 -9.508 2.59 1 88.12 28 PHE B CA 1
ATOM 1610 C C . PHE B 1 28 ? 1.362 -7.988 2.727 1 88.12 28 PHE B C 1
ATOM 1612 O O . PHE B 1 28 ? 0.984 -7.293 1.783 1 88.12 28 PHE B O 1
ATOM 1619 N N . ALA B 1 29 ? 1.651 -7.523 3.861 1 92.88 29 ALA B N 1
ATOM 1620 C CA . ALA B 1 29 ? 1.871 -6.129 4.23 1 92.88 29 ALA B CA 1
ATOM 1621 C C . ALA B 1 29 ? 3.086 -5.988 5.145 1 92.88 29 ALA B C 1
ATOM 1623 O O . ALA B 1 29 ? 3.068 -6.449 6.285 1 92.88 29 ALA B O 1
ATOM 1624 N N . LEU B 1 30 ? 4.105 -5.355 4.594 1 94.31 30 LEU B N 1
ATOM 1625 C CA . LEU B 1 30 ? 5.363 -5.266 5.328 1 94.31 30 LEU B CA 1
ATOM 1626 C C . LEU B 1 30 ? 5.953 -3.863 5.23 1 94.31 30 LEU B C 1
ATOM 1628 O O . LEU B 1 30 ? 5.844 -3.211 4.188 1 94.31 30 LEU B O 1
ATOM 1632 N N . GLU B 1 31 ? 6.531 -3.49 6.305 1 95 31 GLU B N 1
ATOM 1633 C CA . GLU B 1 31 ? 7.422 -2.336 6.258 1 95 31 GLU B CA 1
ATOM 1634 C C . GLU B 1 31 ? 8.867 -2.766 6.027 1 95 31 GLU B C 1
ATOM 1636 O O . GLU B 1 31 ? 9.414 -3.564 6.789 1 95 31 GLU B O 1
ATOM 1641 N N . TYR B 1 32 ? 9.43 -2.271 4.984 1 95.5 32 TYR B N 1
ATOM 1642 C CA . TYR B 1 32 ? 10.836 -2.498 4.676 1 95.5 32 TYR B CA 1
ATOM 1643 C C . TYR B 1 32 ? 11.68 -1.284 5.047 1 95.5 32 TYR B C 1
ATOM 1645 O O . TYR B 1 32 ? 11.242 -0.143 4.887 1 95.5 32 TYR B O 1
ATOM 1653 N N . ARG B 1 33 ? 12.875 -1.601 5.465 1 96 33 ARG B N 1
ATOM 1654 C CA . ARG B 1 33 ? 13.852 -0.556 5.754 1 96 33 ARG B CA 1
ATOM 1655 C C . ARG B 1 33 ? 15.195 -0.879 5.125 1 96 33 ARG B C 1
ATOM 1657 O O . ARG B 1 33 ? 15.586 -2.047 5.047 1 96 33 ARG B O 1
ATOM 1664 N N . GLY B 1 34 ? 15.828 0.171 4.68 1 97.06 34 GLY B N 1
ATOM 1665 C CA . GLY B 1 34 ? 17.156 -0.016 4.109 1 97.06 34 GLY B CA 1
ATOM 1666 C C . GLY B 1 34 ? 17.781 1.276 3.619 1 97.06 34 GLY B C 1
ATOM 1667 O O . GLY B 1 34 ? 17.484 2.354 4.137 1 97.06 34 GLY B O 1
ATOM 1668 N N . LYS B 1 35 ? 18.703 1.081 2.68 1 96.69 35 LYS B N 1
ATOM 1669 C CA . LYS B 1 35 ? 19.453 2.225 2.156 1 96.69 35 LYS B CA 1
ATOM 1670 C C . LYS B 1 35 ? 19.531 2.17 0.633 1 96.69 35 LYS B C 1
ATOM 1672 O O . LYS B 1 35 ? 19.406 1.1 0.036 1 96.69 35 LYS B O 1
ATOM 1677 N N . CYS B 1 36 ? 19.734 3.34 0.17 1 95.19 36 CYS B N 1
ATOM 1678 C CA . CYS B 1 36 ? 19.906 3.457 -1.272 1 95.19 36 CYS B CA 1
ATOM 1679 C C . CYS B 1 36 ? 21.297 3.996 -1.61 1 95.19 36 CYS B C 1
ATOM 1681 O O . CYS B 1 36 ? 21.812 4.863 -0.908 1 95.19 36 CYS B O 1
ATOM 1683 N N . ASP B 1 37 ? 21.812 3.426 -2.645 1 95.81 37 ASP B N 1
ATOM 1684 C CA . ASP B 1 37 ? 23.016 3.979 -3.281 1 95.81 37 ASP B CA 1
ATOM 1685 C C . ASP B 1 37 ? 22.641 4.871 -4.461 1 95.81 37 ASP B C 1
ATOM 1687 O O . ASP B 1 37 ? 22.188 4.383 -5.496 1 95.81 37 ASP B O 1
ATOM 1691 N N . TYR B 1 38 ? 22.969 6.148 -4.312 1 92.19 38 TYR B N 1
ATOM 1692 C CA . TYR B 1 38 ? 22.531 7.113 -5.316 1 92.19 38 TYR B CA 1
ATOM 1693 C C . TYR B 1 38 ? 23.578 7.254 -6.418 1 92.19 38 TYR B C 1
ATOM 1695 O O . TYR B 1 38 ? 24.781 7.16 -6.156 1 92.19 38 TYR B O 1
ATOM 1703 N N . SER B 1 39 ? 22.969 7.535 -7.543 1 91.38 39 SER B N 1
ATOM 1704 C CA . SER B 1 39 ? 23.859 7.906 -8.641 1 91.38 39 SER B CA 1
ATOM 1705 C C . SER B 1 39 ? 24.516 9.258 -8.383 1 91.38 39 SER B C 1
ATOM 1707 O O . SER B 1 39 ? 24.094 10.008 -7.504 1 91.38 39 SER B O 1
ATOM 1709 N N . ALA B 1 40 ? 25.469 9.508 -9.219 1 86.81 40 ALA B N 1
ATOM 1710 C CA . ALA B 1 40 ? 26.219 10.75 -9.062 1 86.81 40 ALA B CA 1
ATOM 1711 C C . ALA B 1 40 ? 25.312 11.969 -9.258 1 86.81 40 ALA B C 1
ATOM 1713 O O . ALA B 1 40 ? 25.453 12.969 -8.555 1 86.81 40 ALA B O 1
ATOM 1714 N N . ASP B 1 41 ? 24.391 11.875 -10.164 1 81.94 41 ASP B N 1
ATOM 1715 C CA . ASP B 1 41 ? 23.516 13 -10.461 1 81.94 41 ASP B CA 1
ATOM 1716 C C . ASP B 1 41 ? 22.266 12.984 -9.57 1 81.94 41 ASP B C 1
ATOM 1718 O O . ASP B 1 41 ? 21.406 13.859 -9.68 1 81.94 41 ASP B O 1
ATOM 1722 N N . LYS B 1 42 ? 22.125 12.023 -8.75 1 80.69 42 LYS B N 1
ATOM 1723 C CA . LYS B 1 42 ? 21.062 11.836 -7.758 1 80.69 42 LYS B CA 1
ATOM 1724 C C . LYS B 1 42 ? 19.703 11.703 -8.43 1 80.69 42 LYS B C 1
ATOM 1726 O O . LYS B 1 42 ? 18.688 12.086 -7.852 1 80.69 42 LYS B O 1
ATOM 1731 N N . ASN B 1 43 ? 19.719 11.289 -9.695 1 88.38 43 ASN B N 1
ATOM 1732 C CA . ASN B 1 43 ? 18.453 11.086 -10.391 1 88.38 43 ASN B CA 1
ATOM 1733 C C . ASN B 1 43 ? 18.047 9.617 -10.391 1 88.38 43 ASN B C 1
ATOM 1735 O O . ASN B 1 43 ? 16.984 9.258 -10.906 1 88.38 43 ASN B O 1
ATOM 1739 N N . SER B 1 44 ? 18.891 8.828 -9.852 1 94.69 44 SER B N 1
ATOM 1740 C CA . SER B 1 44 ? 18.578 7.406 -9.734 1 94.69 44 SER B CA 1
ATOM 1741 C C . SER B 1 44 ? 19.281 6.785 -8.531 1 94.69 44 SER B C 1
ATOM 1743 O O . SER B 1 44 ? 20.188 7.395 -7.945 1 94.69 44 SER B O 1
ATOM 1745 N N . ALA B 1 45 ? 18.828 5.586 -8.133 1 96.06 45 ALA B N 1
ATOM 1746 C CA . ALA B 1 45 ? 19.422 4.906 -6.973 1 96.06 45 ALA B CA 1
ATOM 1747 C C . ALA B 1 45 ? 19.156 3.404 -7.031 1 96.06 45 ALA B C 1
ATOM 1749 O O . ALA B 1 45 ? 18.156 2.967 -7.605 1 96.06 45 ALA B O 1
ATOM 1750 N N . ASN B 1 46 ? 20.062 2.654 -6.504 1 97.44 46 ASN B N 1
ATOM 1751 C CA . ASN B 1 46 ? 19.828 1.261 -6.133 1 97.44 46 ASN B CA 1
ATOM 1752 C C . ASN B 1 46 ? 19.531 1.116 -4.648 1 97.44 46 ASN B C 1
ATOM 1754 O O . ASN B 1 46 ? 20.328 1.528 -3.803 1 97.44 46 ASN B O 1
ATOM 1758 N N . CYS B 1 47 ? 18.438 0.54 -4.379 1 97.31 47 CYS B N 1
ATOM 1759 C CA . CYS B 1 47 ? 18 0.454 -2.988 1 97.31 47 CYS B CA 1
ATOM 1760 C C . CYS B 1 47 ? 17.953 -0.996 -2.521 1 97.31 47 CYS B C 1
ATOM 1762 O O . CYS B 1 47 ? 17.531 -1.88 -3.271 1 97.31 47 CYS B O 1
ATOM 1764 N N . HIS B 1 48 ? 18.375 -1.199 -1.318 1 97.62 48 HIS B N 1
ATOM 1765 C CA . HIS B 1 48 ? 18.375 -2.504 -0.665 1 97.62 48 HIS B CA 1
ATOM 1766 C C . HIS B 1 48 ? 17.688 -2.439 0.692 1 97.62 48 HIS B C 1
ATOM 1768 O O . HIS B 1 48 ? 18.203 -1.838 1.634 1 97.62 48 HIS B O 1
ATOM 1774 N N . LEU B 1 49 ? 16.562 -3.117 0.752 1 96.81 49 LEU B N 1
ATOM 1775 C CA . LEU B 1 49 ? 15.766 -3.037 1.974 1 96.81 49 LEU B CA 1
ATOM 1776 C C . LEU B 1 49 ? 15.445 -4.43 2.504 1 96.81 49 LEU B C 1
ATOM 1778 O O . LEU B 1 49 ? 15.516 -5.414 1.766 1 96.81 49 LEU B O 1
ATOM 1782 N N . LYS B 1 50 ? 15.102 -4.43 3.797 1 94.06 50 LYS B N 1
ATOM 1783 C CA . LYS B 1 50 ? 14.773 -5.691 4.453 1 94.06 50 LYS B CA 1
ATOM 1784 C C . LYS B 1 50 ? 13.57 -5.531 5.383 1 94.06 50 LYS B C 1
ATOM 1786 O O . LYS B 1 50 ? 13.367 -4.461 5.957 1 94.06 50 LYS B O 1
ATOM 1791 N N . ALA B 1 51 ? 12.82 -6.559 5.414 1 93.56 51 ALA B N 1
ATOM 1792 C CA . ALA B 1 51 ? 11.734 -6.684 6.379 1 93.56 51 ALA B CA 1
ATOM 1793 C C . ALA B 1 51 ? 11.727 -8.07 7.02 1 93.56 51 ALA B C 1
ATOM 1795 O O . ALA B 1 51 ? 11.961 -9.07 6.344 1 93.56 51 ALA B O 1
ATOM 1796 N N . GLN B 1 52 ? 11.562 -8.102 8.273 1 91.44 52 GLN B N 1
ATOM 1797 C CA . GLN B 1 52 ? 11.297 -9.367 8.938 1 91.44 52 GLN B CA 1
ATOM 1798 C C . GLN B 1 52 ? 9.805 -9.547 9.211 1 91.44 52 GLN B C 1
ATOM 1800 O O . GLN B 1 52 ? 9.016 -8.625 8.992 1 91.44 52 GLN B O 1
ATOM 1805 N N . SER B 1 53 ? 9.43 -10.805 9.68 1 91.56 53 SER B N 1
ATOM 1806 C CA . SER B 1 53 ? 8.062 -10.945 10.172 1 91.56 53 SER B CA 1
ATOM 1807 C C . SER B 1 53 ? 7.691 -9.82 11.125 1 91.56 53 SER B C 1
ATOM 1809 O O . SER B 1 53 ? 8.516 -9.398 11.945 1 91.56 53 SER B O 1
ATOM 1811 N N . GLN B 1 54 ? 6.426 -9.367 10.906 1 93.12 54 GLN B N 1
ATOM 1812 C CA . GLN B 1 54 ? 6.098 -8.203 11.719 1 93.12 54 GLN B CA 1
ATOM 1813 C C . GLN B 1 54 ? 4.586 -8.07 11.906 1 93.12 54 GLN B C 1
ATOM 1815 O O . GLN B 1 54 ? 3.809 -8.664 11.156 1 93.12 54 GLN B O 1
ATOM 1820 N N . GLU B 1 55 ? 4.316 -7.316 12.953 1 91.94 55 GLU B N 1
ATOM 1821 C CA . GLU B 1 55 ? 2.961 -6.84 13.219 1 91.94 55 GLU B CA 1
ATOM 1822 C C . GLU B 1 55 ? 2.859 -5.328 13.023 1 91.94 55 GLU B C 1
ATOM 1824 O O . GLU B 1 55 ? 3.639 -4.566 13.594 1 91.94 55 GLU B O 1
ATOM 1829 N N . VAL B 1 56 ? 1.985 -4.98 12.148 1 90.88 56 VAL B N 1
ATOM 1830 C CA . VAL B 1 56 ? 1.676 -3.564 11.984 1 90.88 56 VAL B CA 1
ATOM 1831 C C . VAL B 1 56 ? 0.365 -3.236 12.695 1 90.88 56 VAL B C 1
ATOM 1833 O O . VAL B 1 56 ? -0.697 -3.732 12.312 1 90.88 56 VAL B O 1
ATOM 1836 N N . LEU B 1 57 ? 0.524 -2.426 13.688 1 91.06 57 LEU B N 1
ATOM 1837 C CA . LEU B 1 57 ? -0.633 -2.012 14.477 1 91.06 57 LEU B CA 1
ATOM 1838 C C . LEU B 1 57 ? -1.057 -0.592 14.109 1 91.06 57 LEU B C 1
ATOM 1840 O O . LEU B 1 57 ? -0.261 0.345 14.219 1 91.06 57 LEU B O 1
ATOM 1844 N N . THR B 1 58 ? -2.297 -0.465 13.672 1 90.12 58 THR B N 1
ATOM 1845 C CA . THR B 1 58 ? -2.889 0.85 13.453 1 90.12 58 THR B CA 1
ATOM 1846 C C . THR B 1 58 ?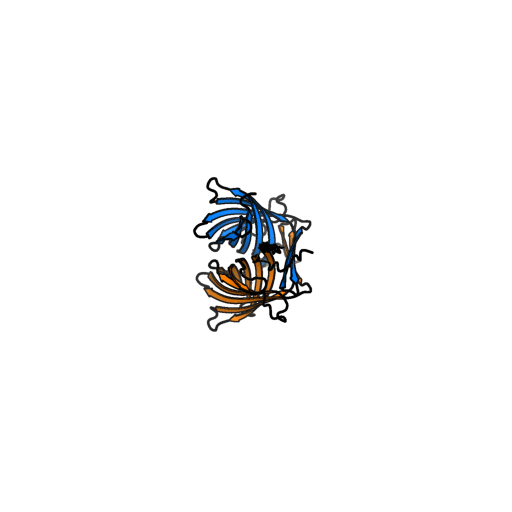 -4.09 1.062 14.375 1 90.12 58 THR B C 1
ATOM 1848 O O . THR B 1 58 ? -5.066 0.315 14.305 1 90.12 58 THR B O 1
ATOM 1851 N N . ARG B 1 59 ? -4 2.1 15.141 1 89.75 59 ARG B N 1
ATOM 1852 C CA . ARG B 1 59 ? -5.078 2.447 16.062 1 89.75 59 ARG B CA 1
ATOM 1853 C C . ARG B 1 59 ? -5.738 3.762 15.664 1 89.75 59 ARG B C 1
ATOM 1855 O O . ARG B 1 59 ? -5.059 4.766 15.453 1 89.75 59 ARG B O 1
ATOM 1862 N N . ILE B 1 60 ? -6.969 3.686 15.586 1 85.12 60 ILE B N 1
ATOM 1863 C CA . ILE B 1 60 ? -7.777 4.879 15.352 1 85.12 60 ILE B CA 1
ATOM 1864 C C . ILE B 1 60 ? -8.453 5.301 16.656 1 85.12 60 ILE B C 1
ATOM 1866 O O . ILE B 1 60 ? -9.266 4.559 17.219 1 85.12 60 ILE B O 1
ATOM 1870 N N . LYS B 1 61 ? -8.117 6.461 17.062 1 81.06 61 LYS B N 1
ATOM 1871 C CA . LYS B 1 61 ? -8.656 6.957 18.312 1 81.06 61 LYS B CA 1
ATOM 1872 C C . LYS B 1 61 ? -9.992 7.668 18.094 1 81.06 61 LYS B C 1
ATOM 1874 O O . LYS B 1 61 ? -10.328 8.031 16.969 1 81.06 61 LYS B O 1
ATOM 1879 N N . GLY B 1 62 ? -10.656 7.859 19.219 1 73.19 62 GLY B N 1
ATOM 1880 C CA . GLY B 1 62 ? -11.961 8.5 19.172 1 73.19 62 GLY B CA 1
ATOM 1881 C C . GLY B 1 62 ? -11.906 9.938 18.688 1 73.19 62 GLY B C 1
ATOM 1882 O O . GLY B 1 62 ? -12.875 10.445 18.109 1 73.19 62 GLY B O 1
ATOM 1883 N N . ASP B 1 63 ? -10.789 10.57 18.859 1 71.69 63 ASP B N 1
ATOM 1884 C CA . ASP B 1 63 ? -10.641 11.961 18.453 1 71.69 63 ASP B CA 1
ATOM 1885 C C . ASP B 1 63 ? -10.195 12.055 17 1 71.69 63 ASP B C 1
ATOM 1887 O O . ASP B 1 63 ? -10 13.156 16.469 1 71.69 63 ASP B O 1
ATOM 1891 N N . GLY B 1 64 ? -9.992 10.883 16.438 1 72 64 GLY B N 1
ATOM 1892 C CA . GLY B 1 64 ? -9.625 10.867 15.023 1 72 64 GLY B CA 1
ATOM 1893 C C . GLY B 1 64 ? -8.133 10.711 14.797 1 72 64 GLY B C 1
ATOM 1894 O O . GLY B 1 64 ? -7.691 10.531 13.656 1 72 64 GLY B O 1
ATOM 1895 N N . ASN B 1 65 ? -7.414 10.766 15.875 1 76.31 65 ASN B N 1
ATOM 1896 C CA . ASN B 1 65 ? -5.984 10.531 15.727 1 76.31 65 ASN B CA 1
ATOM 1897 C C . ASN B 1 65 ? -5.684 9.078 15.367 1 76.31 65 ASN B C 1
ATOM 1899 O O . ASN B 1 65 ? -6.367 8.164 15.836 1 76.31 65 ASN B O 1
ATOM 1903 N N . VAL B 1 66 ? -4.734 8.953 14.484 1 83 66 VAL B N 1
ATOM 1904 C CA . VAL B 1 66 ? -4.309 7.625 14.062 1 83 66 VAL B CA 1
ATOM 1905 C C . VAL B 1 66 ? -2.85 7.398 14.461 1 83 66 VAL B C 1
ATOM 1907 O O . VAL B 1 66 ? -2.006 8.281 14.273 1 83 66 VAL B O 1
ATOM 1910 N N . ALA B 1 67 ? -2.646 6.32 15.094 1 83.19 67 ALA B N 1
ATOM 1911 C CA . ALA B 1 67 ? -1.286 5.922 15.445 1 83.19 67 ALA B CA 1
ATOM 1912 C C . ALA B 1 67 ? -0.94 4.559 14.852 1 83.19 67 ALA B C 1
ATOM 1914 O O . ALA B 1 67 ? -1.764 3.643 14.875 1 83.19 67 ALA B O 1
ATOM 1915 N N . THR B 1 68 ? 0.265 4.504 14.305 1 88.81 68 THR B N 1
ATOM 1916 C CA . THR B 1 68 ? 0.734 3.238 13.75 1 88.81 68 THR B CA 1
ATOM 1917 C C . THR B 1 68 ? 2.072 2.84 14.375 1 88.81 68 THR B C 1
ATOM 1919 O O . THR B 1 68 ? 2.93 3.693 14.609 1 88.81 68 THR B O 1
ATOM 1922 N N . SER B 1 69 ? 2.184 1.571 14.664 1 89.69 69 SER B N 1
ATOM 1923 C CA . SER B 1 69 ? 3.455 1.034 15.141 1 89.69 69 SER B CA 1
ATOM 1924 C C . SER B 1 69 ? 3.779 -0.296 14.469 1 89.69 69 SER B C 1
ATOM 1926 O O . SER B 1 69 ? 2.873 -1.038 14.086 1 89.69 69 SER B O 1
ATOM 1928 N N . VAL B 1 70 ? 5.031 -0.548 14.289 1 92.44 70 VAL B N 1
ATOM 1929 C CA . VAL B 1 70 ? 5.516 -1.798 13.719 1 92.44 70 VAL B CA 1
ATOM 1930 C C . VAL B 1 70 ? 6.309 -2.576 14.766 1 92.44 70 VAL B C 1
ATOM 1932 O O . VAL B 1 70 ? 7.266 -2.057 15.344 1 92.44 70 VAL B O 1
ATOM 1935 N N . LYS B 1 71 ? 5.863 -3.744 14.992 1 91.94 71 LYS B N 1
ATOM 1936 C CA . LYS B 1 71 ? 6.582 -4.645 15.891 1 91.94 71 LYS B CA 1
ATOM 1937 C C . LYS B 1 71 ? 7.258 -5.77 15.109 1 91.94 71 LYS B C 1
ATOM 1939 O O . LYS B 1 71 ? 6.586 -6.566 14.453 1 91.94 71 LYS B O 1
ATOM 1944 N N . LYS B 1 72 ? 8.5 -5.793 15.297 1 91.44 72 LYS B N 1
ATOM 1945 C CA . LYS B 1 72 ? 9.266 -6.867 14.664 1 91.44 72 LYS B CA 1
ATOM 1946 C C . LYS B 1 72 ? 9.07 -8.188 15.398 1 91.44 72 LYS B C 1
ATOM 1948 O O . LYS B 1 72 ? 9.047 -8.219 16.625 1 91.44 72 LYS B O 1
ATOM 1953 N N . LEU B 1 73 ? 8.922 -9.18 14.594 1 90.06 73 LEU B N 1
ATOM 1954 C CA . LEU B 1 73 ? 8.789 -10.516 15.156 1 90.06 73 LEU B CA 1
ATOM 1955 C C . LEU B 1 73 ? 9.969 -11.398 14.75 1 90.06 73 LEU B C 1
ATOM 1957 O O . LEU B 1 73 ? 10.695 -11.078 13.812 1 90.06 73 LEU B O 1
ATOM 1961 N N . ILE B 1 74 ? 10.117 -12.414 15.508 1 82.38 74 ILE B N 1
ATOM 1962 C CA . ILE B 1 74 ? 11.125 -13.406 15.148 1 82.38 74 ILE B CA 1
ATOM 1963 C C . ILE B 1 74 ? 10.703 -14.133 13.875 1 82.38 74 ILE B C 1
ATOM 1965 O O . ILE B 1 74 ? 9.523 -14.469 13.703 1 82.38 74 ILE B O 1
ATOM 1969 N N . GLY B 1 75 ? 11.547 -14.328 12.969 1 77.06 75 GLY B N 1
ATOM 1970 C CA . GLY B 1 75 ? 11.273 -15.062 11.75 1 77.06 75 GLY B CA 1
ATOM 1971 C C . GLY B 1 75 ? 12.25 -14.742 10.633 1 77.06 75 GLY B C 1
ATOM 1972 O O . GLY B 1 75 ? 13.289 -14.125 10.867 1 77.06 75 GLY B O 1
ATOM 1973 N N . SER B 1 76 ? 11.914 -15.297 9.484 1 83.38 76 SER B N 1
ATOM 1974 C CA . SER B 1 76 ? 12.758 -15.047 8.312 1 83.38 76 SER B CA 1
ATOM 1975 C C . SER B 1 76 ? 12.539 -13.633 7.773 1 83.38 76 SER B C 1
ATOM 1977 O O . SER B 1 76 ? 11.766 -12.859 8.344 1 83.38 76 SER B O 1
ATOM 1979 N N . VAL B 1 77 ? 13.375 -13.398 6.789 1 88.06 77 VAL B N 1
ATOM 1980 C CA . VAL B 1 77 ? 13.398 -12.031 6.277 1 88.06 77 VAL B CA 1
ATOM 1981 C C . VAL B 1 77 ? 12.977 -12.023 4.812 1 88.06 77 VAL B C 1
ATOM 1983 O O . VAL B 1 77 ? 13.055 -13.047 4.129 1 88.06 77 VAL B O 1
ATOM 1986 N N . SER B 1 78 ? 12.414 -10.938 4.441 1 91.38 78 SER B N 1
ATOM 1987 C CA . SER B 1 78 ? 12.211 -10.586 3.041 1 91.38 78 SER B CA 1
ATOM 1988 C C . SER B 1 78 ? 13.125 -9.445 2.619 1 91.38 78 SER B C 1
ATOM 1990 O O . SER B 1 78 ? 13.273 -8.453 3.346 1 91.38 78 SER B O 1
ATOM 1992 N N . ASN B 1 79 ? 13.695 -9.672 1.448 1 94 79 ASN B N 1
ATOM 1993 C CA . ASN B 1 79 ? 14.5 -8.594 0.871 1 94 79 ASN B CA 1
ATOM 1994 C C . ASN B 1 79 ? 13.781 -7.918 -0.29 1 94 79 ASN B C 1
ATOM 1996 O O . ASN B 1 79 ? 13.18 -8.594 -1.131 1 94 79 ASN B O 1
ATOM 2000 N N . LEU B 1 80 ? 13.859 -6.617 -0.242 1 95.62 80 LEU B N 1
ATOM 2001 C CA . LEU B 1 80 ? 13.383 -5.785 -1.342 1 95.62 80 LEU B CA 1
ATOM 2002 C C . LEU B 1 80 ? 14.531 -5.02 -1.984 1 95.62 80 LEU B C 1
ATOM 2004 O O . LEU B 1 80 ? 15.117 -4.133 -1.359 1 95.62 80 LEU B O 1
ATOM 2008 N N . ASP B 1 81 ? 14.797 -5.398 -3.238 1 97.19 81 ASP B N 1
ATOM 2009 C CA . ASP B 1 81 ? 15.812 -4.715 -4.031 1 97.19 81 ASP B CA 1
ATOM 2010 C C . ASP B 1 81 ? 15.195 -4.047 -5.258 1 97.19 81 ASP B C 1
ATOM 2012 O O . ASP B 1 81 ? 14.492 -4.695 -6.035 1 97.19 81 ASP B O 1
ATOM 2016 N N . PHE B 1 82 ? 15.484 -2.727 -5.344 1 97.19 82 PHE B N 1
ATOM 2017 C CA . PHE B 1 82 ? 14.938 -2.115 -6.551 1 97.19 82 PHE B CA 1
ATOM 2018 C C . PHE B 1 82 ? 15.836 -0.982 -7.039 1 97.19 82 PHE B C 1
ATOM 2020 O O . PHE B 1 82 ? 16.531 -0.345 -6.242 1 97.19 82 PHE B O 1
ATOM 2027 N N . PHE B 1 83 ? 15.867 -0.831 -8.352 1 98.25 83 PHE B N 1
ATOM 2028 C CA . PHE B 1 83 ? 16.406 0.346 -9.023 1 98.25 83 PHE B CA 1
ATOM 2029 C C . PHE B 1 83 ? 15.305 1.382 -9.25 1 98.25 83 PHE B C 1
ATOM 2031 O O . PHE B 1 83 ? 14.188 1.035 -9.633 1 98.25 83 PHE B O 1
ATOM 2038 N N . THR B 1 84 ? 15.672 2.635 -8.945 1 96.81 84 THR B N 1
ATOM 2039 C CA . THR B 1 84 ? 14.672 3.678 -9.133 1 96.81 84 THR B CA 1
ATOM 2040 C C . THR B 1 84 ? 15.281 4.902 -9.805 1 96.81 84 THR B C 1
ATOM 2042 O O . THR B 1 84 ? 16.484 5.145 -9.688 1 96.81 84 THR B O 1
ATOM 2045 N N . SER B 1 85 ? 14.398 5.543 -10.523 1 96.38 85 SER B N 1
ATOM 2046 C CA . SER B 1 85 ? 14.695 6.859 -11.078 1 96.38 85 SER B CA 1
ATOM 2047 C C . SER B 1 85 ? 13.578 7.852 -10.758 1 96.38 85 SER B C 1
ATOM 2049 O O . SER B 1 85 ? 12.414 7.473 -10.664 1 96.38 85 SER B O 1
ATOM 2051 N N . TYR B 1 86 ? 13.992 9.07 -10.516 1 92.5 86 TYR B N 1
ATOM 2052 C CA . TYR B 1 86 ? 13 10.086 -10.172 1 92.5 86 TYR B CA 1
ATOM 2053 C C . TYR B 1 86 ? 13.289 11.398 -10.883 1 92.5 86 TYR B C 1
ATOM 2055 O O . TYR B 1 86 ? 14.445 11.688 -11.219 1 92.5 86 TYR B O 1
ATOM 2063 N N . ASN B 1 87 ? 12.234 12.047 -11.156 1 92.81 87 ASN B N 1
ATOM 2064 C CA . ASN B 1 87 ? 12.242 13.391 -11.734 1 92.81 87 ASN B CA 1
ATOM 2065 C C . ASN B 1 87 ? 11.516 14.391 -10.836 1 92.81 87 ASN B C 1
ATOM 2067 O O . ASN B 1 87 ? 10.297 14.312 -10.664 1 92.81 87 ASN B O 1
ATOM 2071 N N . PHE B 1 88 ? 12.242 15.367 -10.367 1 88.69 88 PHE B N 1
ATOM 2072 C CA . PHE B 1 88 ? 11.68 16.281 -9.375 1 88.69 88 PHE B CA 1
ATOM 2073 C C . PHE B 1 88 ? 10.93 17.422 -10.047 1 88.69 88 PHE B C 1
ATOM 2075 O O . PHE B 1 88 ? 10.195 18.156 -9.383 1 88.69 88 PHE B O 1
ATOM 2082 N N . THR B 1 89 ? 11.07 17.531 -11.266 1 91.69 89 THR B N 1
ATOM 2083 C CA . THR B 1 89 ? 10.305 18.531 -12 1 91.69 89 THR B CA 1
ATOM 2084 C C . THR B 1 89 ? 8.891 18.031 -12.289 1 91.69 89 THR B C 1
ATOM 2086 O O . THR B 1 89 ? 7.914 18.734 -12.023 1 91.69 89 THR B O 1
ATOM 2089 N N . SER B 1 90 ? 8.812 16.844 -12.758 1 92.75 90 SER B N 1
ATOM 2090 C CA . SER B 1 90 ? 7.5 16.281 -13.062 1 92.75 90 SER B CA 1
ATOM 2091 C C . SER B 1 90 ? 6.953 15.477 -11.891 1 92.75 90 SER B C 1
ATOM 2093 O O . SER B 1 90 ? 5.82 14.992 -11.93 1 92.75 90 SER B O 1
ATOM 2095 N N . TYR B 1 91 ? 7.746 15.281 -10.859 1 93.88 91 TYR B N 1
ATOM 2096 C CA . TYR B 1 91 ? 7.391 14.523 -9.664 1 93.88 91 TYR B CA 1
ATOM 2097 C C . TYR B 1 91 ? 6.996 13.094 -10.016 1 93.88 91 TYR B C 1
ATOM 2099 O O . TYR B 1 91 ? 5.977 12.586 -9.547 1 93.88 91 TYR B O 1
ATOM 2107 N N . THR B 1 92 ? 7.824 12.602 -10.914 1 94.88 92 THR B N 1
ATOM 2108 C CA . THR B 1 92 ? 7.582 11.219 -11.312 1 94.88 92 THR B CA 1
ATOM 2109 C C . THR B 1 92 ? 8.664 10.297 -10.766 1 94.88 92 THR B C 1
ATOM 2111 O O . THR B 1 92 ? 9.781 10.742 -10.484 1 94.88 92 THR B O 1
ATOM 2114 N N . TRP B 1 93 ? 8.242 9.062 -10.609 1 93.38 93 TRP B N 1
ATOM 2115 C CA . TRP B 1 93 ? 9.07 8 -10.047 1 93.38 93 TRP B CA 1
ATOM 2116 C C . TRP B 1 93 ? 8.922 6.711 -10.844 1 93.38 93 TRP B C 1
ATOM 2118 O O . TRP B 1 93 ? 7.805 6.289 -11.148 1 93.38 93 TRP B O 1
ATOM 2128 N N . THR B 1 94 ? 10.07 6.109 -11.234 1 96.31 94 THR B N 1
ATOM 2129 C CA . THR B 1 94 ? 10.047 4.801 -11.875 1 96.31 94 THR B CA 1
ATOM 2130 C C . THR B 1 94 ? 10.953 3.82 -11.133 1 96.31 94 THR B C 1
ATOM 2132 O O . THR B 1 94 ? 11.953 4.223 -10.539 1 96.31 94 THR B O 1
ATOM 2135 N N . SER B 1 95 ? 10.531 2.594 -11.18 1 96.94 95 SER B N 1
ATOM 2136 C CA . SER B 1 95 ? 11.328 1.601 -10.461 1 96.94 95 SER B CA 1
ATOM 2137 C C . SER B 1 95 ? 11.078 0.197 -11.008 1 96.94 95 SER B C 1
ATOM 2139 O O . SER B 1 95 ? 10.055 -0.055 -11.641 1 96.94 95 SER B O 1
ATOM 2141 N N . LYS B 1 96 ? 12.016 -0.678 -10.859 1 98.06 96 LYS B N 1
ATOM 2142 C CA . LYS B 1 96 ? 11.953 -2.123 -11.055 1 98.06 96 LYS B CA 1
ATOM 2143 C C . LYS B 1 96 ? 12.836 -2.855 -10.055 1 98.06 96 LYS B C 1
ATOM 2145 O O . LYS B 1 96 ? 13.812 -2.295 -9.555 1 98.06 96 LYS B O 1
ATOM 2150 N N . GLY B 1 97 ? 12.461 -4.059 -9.758 1 98.06 97 GLY B N 1
ATOM 2151 C CA . GLY B 1 97 ? 13.25 -4.734 -8.742 1 98.06 97 GLY B CA 1
ATOM 2152 C C . GLY B 1 97 ? 12.758 -6.141 -8.4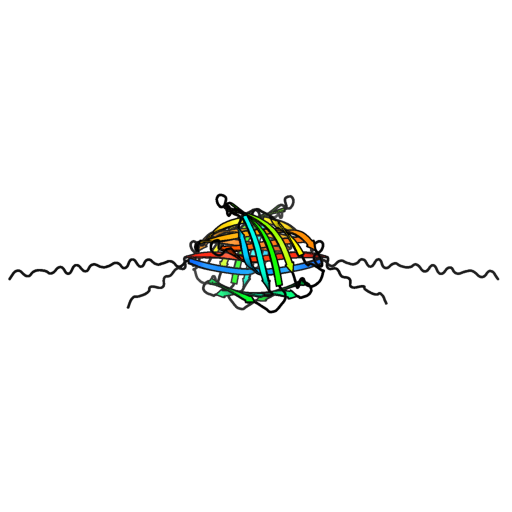45 1 98.06 97 GLY B C 1
ATOM 2153 O O . GLY B 1 97 ? 12.242 -6.824 -9.328 1 98.06 97 GLY B O 1
ATOM 2154 N N . SER B 1 98 ? 13.062 -6.57 -7.234 1 96.56 98 SER B N 1
ATOM 2155 C CA . SER B 1 98 ? 12.68 -7.922 -6.832 1 96.56 98 SER B CA 1
ATOM 2156 C C . SER B 1 98 ? 12.391 -7.992 -5.336 1 96.56 98 SER B C 1
ATOM 2158 O O . SER B 1 98 ? 12.906 -7.18 -4.562 1 96.56 98 SER B O 1
ATOM 2160 N N . LEU B 1 99 ? 11.57 -8.938 -5.016 1 94.5 99 LEU B N 1
ATOM 2161 C CA . LEU B 1 99 ? 11.266 -9.328 -3.645 1 94.5 99 LEU B CA 1
ATOM 2162 C C . LEU B 1 99 ? 11.641 -10.789 -3.4 1 94.5 99 LEU B C 1
ATOM 2164 O O . LEU B 1 99 ? 11.297 -11.664 -4.199 1 94.5 99 LEU B O 1
ATOM 2168 N N . THR B 1 100 ? 12.297 -11.008 -2.316 1 91.88 100 THR B N 1
ATOM 2169 C CA . THR B 1 100 ? 12.594 -12.383 -1.918 1 91.88 100 THR B CA 1
ATOM 2170 C C . THR B 1 100 ? 12.008 -12.688 -0.544 1 91.88 100 THR B C 1
ATOM 2172 O O . THR B 1 100 ? 11.883 -11.797 0.296 1 91.88 100 THR B O 1
ATOM 2175 N N . PHE B 1 101 ? 11.641 -13.945 -0.354 1 86.94 101 PHE B N 1
ATOM 2176 C CA . PHE B 1 101 ? 11.109 -14.406 0.925 1 86.94 101 PHE B CA 1
ATOM 2177 C C . PHE B 1 101 ? 11.875 -15.617 1.428 1 86.94 101 PHE B C 1
ATOM 2179 O O . PHE B 1 101 ? 12.062 -16.594 0.691 1 86.94 101 PHE B O 1
ATOM 2186 N N . GLY B 1 102 ? 12.195 -15.625 2.805 1 76.5 102 GLY B N 1
ATOM 2187 C CA . GLY B 1 102 ? 12.781 -16.766 3.48 1 76.5 102 GLY B CA 1
ATOM 2188 C C . GLY B 1 102 ? 14.289 -16.828 3.361 1 76.5 102 GLY B C 1
ATOM 2189 O O . GLY B 1 102 ? 14.922 -15.859 2.928 1 76.5 102 GLY B O 1
ATOM 2190 N N . VAL B 1 103 ? 14.93 -17.844 4.152 1 61.53 103 VAL B N 1
ATOM 2191 C CA . VAL B 1 103 ? 16.375 -18 4.301 1 61.53 103 VAL B CA 1
ATOM 2192 C C . VAL B 1 103 ? 16.969 -18.484 2.986 1 61.53 103 VAL B C 1
ATOM 2194 O O . VAL B 1 103 ? 16.422 -19.391 2.348 1 61.53 103 VAL B O 1
ATOM 2197 N N . HIS B 1 104 ? 17.625 -17.547 2.393 1 54.25 104 HIS B N 1
ATOM 2198 C CA . HIS B 1 104 ? 18.391 -17.844 1.195 1 54.25 104 HIS B CA 1
ATOM 2199 C C . HIS B 1 104 ? 19.234 -19.109 1.392 1 54.25 104 HIS B C 1
ATOM 2201 O O . HIS B 1 104 ? 20.078 -19.438 0.555 1 54.25 104 HIS B O 1
ATOM 2207 N N . THR B 1 105 ? 19.312 -19.516 2.607 1 44.28 105 THR B N 1
ATOM 2208 C CA . THR B 1 105 ? 20.297 -20.594 2.561 1 44.28 105 THR B CA 1
ATOM 2209 C C . THR B 1 105 ? 19.953 -21.594 1.45 1 44.28 105 THR B C 1
ATOM 2211 O O . THR B 1 105 ? 20.797 -22.406 1.063 1 44.28 105 THR B O 1
ATOM 2214 N N . THR B 1 106 ? 18.766 -22.047 1.493 1 42.56 106 THR B N 1
ATOM 2215 C CA . THR B 1 106 ? 18.578 -23.062 0.469 1 42.56 106 THR B CA 1
ATOM 2216 C C . THR B 1 106 ? 18.375 -22.422 -0.901 1 42.56 106 THR B C 1
ATOM 2218 O O . THR B 1 106 ? 18 -21.25 -0.995 1 42.56 106 THR B O 1
ATOM 2221 N N . GLN B 1 107 ? 18.75 -23.172 -1.874 1 44.06 107 GLN B N 1
ATOM 2222 C CA . GLN B 1 107 ? 18.75 -23.062 -3.33 1 44.06 107 GLN B CA 1
ATOM 2223 C C . GLN B 1 107 ? 17.453 -22.422 -3.836 1 44.06 107 GLN B C 1
ATOM 2225 O O . GLN B 1 107 ? 17.359 -22.062 -5.012 1 44.06 107 GLN B O 1
ATOM 2230 N N . LYS B 1 108 ? 16.312 -22.766 -3.113 1 52.69 108 LYS B N 1
ATOM 2231 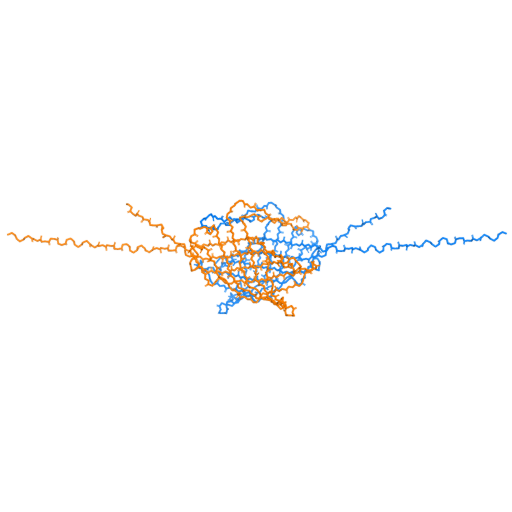C CA . LYS B 1 108 ? 15.07 -22.469 -3.82 1 52.69 108 LYS B CA 1
ATOM 2232 C C . LYS B 1 108 ? 14.648 -21.016 -3.59 1 52.69 108 LYS B C 1
ATOM 2234 O O . LYS B 1 108 ? 14.32 -20.625 -2.467 1 52.69 108 LYS B O 1
ATOM 2239 N N . ASN B 1 109 ? 15.195 -20.031 -4.293 1 66.56 109 ASN B N 1
ATOM 2240 C CA . ASN B 1 109 ? 15.023 -18.578 -4.277 1 66.56 109 ASN B CA 1
ATOM 2241 C C . ASN B 1 109 ? 13.578 -18.172 -4.539 1 66.56 109 ASN B C 1
ATOM 2243 O O . ASN B 1 109 ? 13.125 -18.172 -5.684 1 66.56 109 ASN B O 1
ATOM 2247 N N . HIS B 1 110 ? 12.734 -18.141 -3.455 1 84.06 110 HIS B N 1
ATOM 2248 C CA . HIS B 1 110 ? 11.414 -17.547 -3.629 1 84.06 110 HIS B CA 1
ATOM 2249 C C . HIS B 1 110 ? 11.523 -16.047 -3.914 1 84.06 110 HIS B C 1
ATOM 2251 O O . HIS B 1 110 ? 11.805 -15.258 -3.012 1 84.06 110 HIS B O 1
ATOM 2257 N N . LYS B 1 111 ? 11.391 -15.891 -5.172 1 90.06 111 LYS B N 1
ATOM 2258 C CA . LYS B 1 111 ? 11.664 -14.531 -5.641 1 90.06 111 LYS B CA 1
ATOM 2259 C C . LYS B 1 111 ? 10.578 -14.062 -6.605 1 90.06 111 LYS B C 1
ATOM 2261 O O . LYS B 1 111 ? 10.094 -14.836 -7.438 1 90.06 111 LYS B O 1
ATOM 2266 N N . LEU B 1 112 ? 10.203 -12.828 -6.461 1 93.31 112 LEU B N 1
ATOM 2267 C CA . LEU B 1 112 ? 9.375 -12.125 -7.43 1 93.31 112 LEU B CA 1
ATOM 2268 C C . LEU B 1 112 ? 10.164 -11 -8.102 1 93.31 112 LEU B C 1
ATOM 2270 O O . LEU B 1 112 ? 10.852 -10.227 -7.422 1 93.31 112 LEU B O 1
ATOM 2274 N N . GLU B 1 113 ? 10.055 -10.961 -9.391 1 96.81 113 GLU B N 1
ATOM 2275 C CA . GLU B 1 113 ? 10.5 -9.773 -10.117 1 96.81 113 GLU B CA 1
ATOM 2276 C C . GLU B 1 113 ? 9.32 -8.883 -10.484 1 96.81 113 GLU B C 1
ATOM 2278 O O . GLU B 1 113 ? 8.219 -9.375 -10.766 1 96.81 113 GLU B O 1
ATOM 2283 N N . PHE B 1 114 ? 9.586 -7.57 -10.406 1 97.75 114 PHE B N 1
ATOM 2284 C CA . PHE B 1 114 ? 8.5 -6.648 -10.695 1 97.75 114 PHE B CA 1
ATOM 2285 C C . PHE B 1 114 ? 9 -5.441 -11.477 1 97.75 114 PHE B C 1
ATOM 2287 O O . PHE B 1 114 ? 10.203 -5.148 -11.469 1 97.75 114 PHE B O 1
ATOM 2294 N N . GLU B 1 115 ? 8.109 -4.75 -12.141 1 97.88 115 GLU B N 1
ATOM 2295 C CA . GLU B 1 115 ? 8.289 -3.438 -12.758 1 97.88 115 GLU B CA 1
ATOM 2296 C C . GLU B 1 115 ? 7.078 -2.541 -12.508 1 97.88 115 GLU B C 1
ATOM 2298 O O . GLU B 1 115 ? 6.047 -3.004 -12.016 1 97.88 115 GLU B O 1
ATOM 2303 N N . ASP B 1 116 ? 7.242 -1.271 -12.82 1 96.88 116 ASP B N 1
ATOM 2304 C CA . ASP B 1 116 ? 6.141 -0.334 -12.609 1 96.88 116 ASP B CA 1
ATOM 2305 C C . ASP B 1 116 ? 4.914 -0.741 -13.414 1 96.88 116 ASP B C 1
ATOM 2307 O O . ASP B 1 116 ? 5.02 -1.051 -14.602 1 96.88 116 ASP B O 1
ATOM 2311 N N . SER B 1 117 ? 3.857 -0.771 -12.68 1 94.81 117 SER B N 1
ATOM 2312 C CA . SER B 1 117 ? 2.598 -0.942 -13.391 1 94.81 117 SER B CA 1
ATOM 2313 C C . SER B 1 117 ? 2.066 0.392 -13.906 1 94.81 117 SER B C 1
ATOM 2315 O O . SER B 1 117 ? 1.251 0.428 -14.828 1 94.81 117 SER B O 1
ATOM 2317 N N . SER B 1 118 ? 2.383 1.395 -13.289 1 93.19 118 SER B N 1
ATOM 2318 C CA . SER B 1 118 ? 2.111 2.787 -13.625 1 93.19 118 SER B CA 1
ATOM 2319 C C . SER B 1 118 ? 3.219 3.707 -13.125 1 93.19 118 SER B C 1
ATOM 2321 O O . SER B 1 118 ? 4.008 3.32 -12.258 1 93.19 118 SER B O 1
ATOM 2323 N N . ILE B 1 119 ? 3.18 4.895 -13.727 1 94.06 119 ILE B N 1
ATOM 2324 C CA . ILE B 1 119 ? 4.191 5.844 -13.273 1 94.06 119 ILE B CA 1
ATOM 2325 C C . ILE B 1 119 ? 3.928 6.223 -11.82 1 94.06 119 ILE B C 1
ATOM 2327 O O . ILE B 1 119 ? 2.803 6.57 -11.453 1 94.06 119 ILE B O 1
ATOM 2331 N N . GLY B 1 120 ? 4.969 6.078 -10.984 1 96.38 120 GLY B N 1
ATOM 2332 C CA . GLY B 1 120 ? 4.855 6.484 -9.594 1 96.38 120 GLY B CA 1
ATOM 2333 C C . GLY B 1 120 ? 4.992 7.98 -9.391 1 96.38 120 GLY B C 1
ATOM 2334 O O . GLY B 1 120 ? 5.246 8.719 -10.344 1 96.38 120 GLY B O 1
ATOM 2335 N N . ARG B 1 121 ? 4.781 8.367 -8.148 1 96.38 121 ARG B N 1
ATOM 2336 C CA . ARG B 1 121 ? 4.918 9.773 -7.77 1 96.38 121 ARG B CA 1
ATOM 2337 C C . ARG B 1 121 ? 5.93 9.938 -6.641 1 96.38 121 ARG B C 1
ATOM 2339 O O . ARG B 1 121 ? 6.07 9.055 -5.793 1 96.38 121 ARG B O 1
ATOM 2346 N N . ILE B 1 122 ? 6.539 11.055 -6.719 1 93.31 122 ILE B N 1
ATOM 2347 C CA . ILE B 1 122 ? 7.445 11.461 -5.652 1 93.31 122 ILE B CA 1
ATOM 2348 C C . ILE B 1 122 ? 7.25 12.945 -5.348 1 93.31 122 ILE B C 1
ATOM 2350 O O . ILE B 1 122 ? 7.172 13.766 -6.262 1 93.31 122 ILE B O 1
ATOM 2354 N N . ASN B 1 123 ? 7.078 13.195 -4.09 1 91.94 123 ASN B N 1
ATOM 2355 C CA . ASN B 1 123 ? 6.84 14.57 -3.672 1 91.94 123 ASN B CA 1
ATOM 2356 C C . ASN B 1 123 ? 7.676 14.93 -2.445 1 91.94 123 ASN B C 1
ATOM 2358 O O . ASN B 1 123 ? 7.938 14.086 -1.593 1 91.94 123 ASN B O 1
ATOM 2362 N N . PRO B 1 124 ? 8.031 16.266 -2.416 1 89.69 124 PRO B N 1
ATOM 2363 C CA . PRO B 1 124 ? 8.656 16.688 -1.162 1 89.69 124 PRO B CA 1
ATOM 2364 C C . PRO B 1 124 ? 7.695 16.641 0.022 1 89.69 124 PRO B C 1
ATOM 2366 O O . PRO B 1 124 ? 6.484 16.812 -0.155 1 89.69 124 PRO B O 1
ATOM 2369 N N . THR B 1 125 ? 8.281 16.344 1.177 1 86.31 125 THR B N 1
ATOM 2370 C CA . THR B 1 125 ? 7.523 16.406 2.418 1 86.31 125 THR B CA 1
ATOM 2371 C C . THR B 1 125 ? 7.934 17.609 3.248 1 86.31 125 THR B C 1
ATOM 2373 O O . THR B 1 125 ? 8.953 18.25 2.965 1 86.31 125 THR B O 1
ATOM 2376 N N . PRO B 1 126 ? 7.145 17.828 4.258 1 82.75 126 PRO B N 1
ATOM 2377 C CA . PRO B 1 126 ? 7.52 18.953 5.129 1 82.75 126 PRO B CA 1
ATOM 2378 C C . PRO B 1 126 ? 8.766 18.656 5.965 1 82.75 126 PRO B C 1
ATOM 2380 O O . PRO B 1 126 ? 9.32 19.547 6.59 1 82.75 126 PRO B O 1
ATOM 2383 N N . THR B 1 127 ? 9.281 17.406 6.109 1 76.06 127 THR B N 1
ATOM 2384 C CA . THR B 1 127 ? 10.414 17 6.941 1 76.06 127 THR B CA 1
ATOM 2385 C C . THR B 1 127 ? 11.68 16.859 6.102 1 76.06 127 THR B C 1
ATOM 2387 O O . THR B 1 127 ? 12.594 16.109 6.457 1 76.06 127 THR B O 1
ATOM 2390 N N . HIS B 1 128 ? 11.867 17.547 4.984 1 79.19 128 HIS B N 1
ATOM 2391 C CA . HIS B 1 128 ? 13.016 17.516 4.094 1 79.19 128 HIS B CA 1
ATOM 2392 C C . HIS B 1 128 ? 13.18 16.125 3.457 1 79.19 128 HIS B C 1
ATOM 2394 O O . HIS B 1 128 ? 14.227 15.828 2.873 1 79.19 128 HIS B O 1
ATOM 2400 N N . ALA B 1 129 ? 12.32 15.32 3.588 1 86.62 129 ALA B N 1
ATOM 2401 C CA . ALA B 1 129 ? 12.289 14.016 2.918 1 86.62 129 ALA B CA 1
ATOM 2402 C C . ALA B 1 129 ? 11.359 14.047 1.705 1 86.62 129 ALA B C 1
ATOM 2404 O O . ALA B 1 129 ? 10.789 15.094 1.378 1 86.62 129 ALA B O 1
ATOM 2405 N N . TYR B 1 130 ? 11.445 13 0.975 1 90.75 130 TYR B N 1
ATOM 2406 C CA . TYR B 1 130 ? 10.547 12.852 -0.16 1 90.75 130 TYR B CA 1
ATOM 2407 C C . TYR B 1 130 ? 9.672 11.609 -0.003 1 90.75 130 TYR B C 1
ATOM 2409 O O . TYR B 1 130 ? 10.18 10.508 0.241 1 90.75 130 TYR B O 1
ATOM 2417 N N . GLY B 1 131 ? 8.398 11.875 -0.04 1 93 131 GLY B N 1
ATOM 2418 C CA . GLY B 1 131 ? 7.469 10.758 -0.089 1 93 131 GLY B CA 1
ATOM 2419 C C . GLY B 1 131 ? 7.238 10.234 -1.494 1 93 131 GLY B C 1
ATOM 2420 O O . GLY B 1 131 ? 7.242 11.008 -2.457 1 93 131 GLY B O 1
ATOM 2421 N N . PHE B 1 132 ? 7.027 8.906 -1.575 1 94.31 132 PHE B N 1
ATOM 2422 C CA . PHE B 1 132 ? 6.715 8.352 -2.889 1 94.31 132 PHE B CA 1
ATOM 2423 C C . PHE B 1 132 ? 5.617 7.301 -2.789 1 94.31 132 PHE B C 1
ATOM 2425 O O . PHE B 1 132 ? 5.387 6.738 -1.717 1 94.31 132 PHE B O 1
ATOM 2432 N N . ALA B 1 133 ? 4.918 7.121 -3.85 1 97 133 ALA B N 1
ATOM 2433 C CA . ALA B 1 133 ? 3.9 6.09 -4.027 1 97 133 ALA B CA 1
ATOM 2434 C C . ALA B 1 133 ? 3.969 5.488 -5.43 1 97 133 ALA B C 1
ATOM 2436 O O . ALA B 1 133 ? 4.113 6.215 -6.418 1 97 133 ALA B O 1
ATOM 2437 N N . THR B 1 134 ? 3.908 4.156 -5.473 1 96.62 134 THR B N 1
ATOM 2438 C CA . THR B 1 134 ? 3.961 3.479 -6.762 1 96.62 134 THR B CA 1
ATOM 2439 C C . THR B 1 134 ? 3.236 2.137 -6.699 1 96.62 134 THR B C 1
ATOM 2441 O O . THR B 1 134 ? 2.836 1.693 -5.621 1 96.62 134 THR B O 1
ATOM 2444 N N . SER B 1 135 ? 2.998 1.657 -7.859 1 96.88 135 SER B N 1
ATOM 2445 C CA . SER B 1 135 ? 2.494 0.298 -8.023 1 96.88 135 SER B CA 1
ATOM 2446 C C . SER B 1 135 ? 3.381 -0.509 -8.969 1 96.88 135 SER B C 1
ATOM 2448 O O . SER B 1 135 ? 3.881 0.02 -9.961 1 96.88 135 SER B O 1
ATOM 2450 N N . TRP B 1 136 ? 3.484 -1.757 -8.586 1 97.5 136 TRP B N 1
ATOM 2451 C CA . TRP B 1 136 ? 4.285 -2.686 -9.383 1 97.5 136 TRP B CA 1
ATOM 2452 C C . TRP B 1 136 ? 3.436 -3.854 -9.867 1 97.5 136 TRP B C 1
ATOM 2454 O O . TRP B 1 136 ? 2.5 -4.277 -9.188 1 97.5 136 TRP B O 1
ATOM 2464 N N . LYS B 1 137 ? 3.82 -4.355 -11.031 1 96.38 137 LYS B N 1
ATOM 2465 C CA . LYS B 1 137 ? 3.316 -5.637 -11.516 1 96.38 137 LYS B CA 1
ATOM 2466 C C . LYS B 1 137 ? 4.395 -6.715 -11.453 1 96.38 137 LYS B C 1
ATOM 2468 O O . LYS B 1 137 ? 5.551 -6.465 -11.797 1 96.38 137 LYS B O 1
ATOM 2473 N N . VAL B 1 138 ? 3.957 -7.855 -11 1 96 138 VAL B N 1
ATOM 2474 C CA . VAL B 1 138 ? 4.871 -8.992 -11 1 96 138 VAL B CA 1
ATOM 2475 C C . VAL B 1 138 ? 5.113 -9.461 -12.438 1 96 138 VAL B C 1
ATOM 2477 O O . VAL B 1 138 ? 4.16 -9.719 -13.18 1 96 138 VAL B O 1
ATOM 2480 N N . THR B 1 139 ? 6.398 -9.602 -12.789 1 96.56 139 THR B N 1
ATOM 2481 C CA . THR B 1 139 ? 6.73 -10.008 -14.156 1 96.56 139 THR B CA 1
ATOM 2482 C C . THR B 1 139 ? 7.223 -11.453 -14.188 1 96.56 139 THR B C 1
ATOM 2484 O O . THR B 1 139 ? 7.156 -12.109 -15.227 1 96.56 139 THR B O 1
ATOM 2487 N N . LYS B 1 140 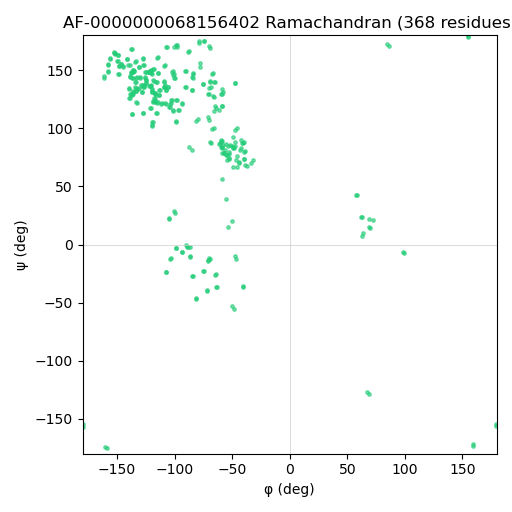? 7.715 -11.867 -13.039 1 94.25 140 LYS B N 1
ATOM 2488 C CA . LYS B 1 140 ? 8.25 -13.219 -12.977 1 94.25 140 LYS B CA 1
ATOM 2489 C C . LYS B 1 140 ? 8.352 -13.711 -11.539 1 94.25 140 LYS B C 1
ATOM 2491 O O . LYS B 1 140 ? 8.68 -12.938 -10.633 1 94.25 140 LYS B O 1
ATOM 2496 N N . GLY B 1 141 ? 8.086 -15.008 -11.352 1 90.88 141 GLY B N 1
ATOM 2497 C CA . GLY B 1 141 ? 8.297 -15.68 -10.078 1 90.88 141 GLY B CA 1
ATOM 2498 C C . GLY B 1 141 ? 9.266 -16.844 -10.164 1 90.88 141 GLY B C 1
ATOM 2499 O O . GLY B 1 141 ? 9.406 -17.469 -11.227 1 90.88 141 GLY B O 1
ATOM 2500 N N . PHE B 1 142 ? 9.922 -17.031 -9.125 1 86.94 142 PHE B N 1
ATOM 2501 C CA . PHE B 1 142 ? 10.883 -18.125 -9.047 1 86.94 142 PHE B CA 1
ATOM 2502 C C . PHE B 1 142 ? 10.609 -19 -7.824 1 86.94 142 PHE B C 1
ATOM 2504 O O . PHE B 1 142 ? 10.086 -18.516 -6.82 1 86.94 142 PHE B O 1
ATOM 2511 N N . GLY B 1 143 ? 11.023 -20.266 -7.891 1 82.62 143 GLY B N 1
ATOM 2512 C CA . GLY B 1 143 ? 10.812 -21.188 -6.781 1 82.62 143 GLY B CA 1
ATOM 2513 C C . GLY B 1 143 ? 9.352 -21.516 -6.551 1 82.62 143 GLY B C 1
ATOM 2514 O O . GLY B 1 143 ? 8.633 -21.859 -7.492 1 82.62 143 GLY B O 1
ATOM 2515 N N . ALA B 1 144 ? 8.883 -21.344 -5.32 1 79.19 144 ALA B N 1
ATOM 2516 C CA . ALA B 1 144 ? 7.488 -21.641 -5 1 79.19 144 ALA B CA 1
ATOM 2517 C C . ALA B 1 144 ? 6.547 -20.641 -5.641 1 79.19 144 ALA B C 1
ATOM 2519 O O . ALA B 1 144 ? 5.336 -20.859 -5.715 1 79.19 144 ALA B O 1
ATOM 2520 N N . LEU B 1 145 ? 7.176 -19.594 -6.141 1 85.62 145 LEU B N 1
ATOM 2521 C CA . LEU B 1 145 ? 6.359 -18.516 -6.691 1 85.62 145 LEU B CA 1
ATOM 2522 C C . LEU B 1 145 ? 6.398 -18.531 -8.219 1 85.62 145 LEU B C 1
ATOM 2524 O O . LEU B 1 145 ? 6.078 -17.531 -8.859 1 85.62 145 LEU B O 1
ATOM 2528 N N . ASP B 1 146 ? 6.727 -19.703 -8.703 1 85.12 146 ASP B N 1
ATOM 2529 C CA . ASP B 1 146 ? 6.719 -19.844 -10.156 1 85.12 146 ASP B CA 1
ATOM 2530 C C . ASP B 1 146 ? 5.336 -19.516 -10.727 1 85.12 146 ASP B C 1
ATOM 2532 O O . ASP B 1 146 ? 4.316 -19.891 -10.148 1 85.12 146 ASP B O 1
ATOM 2536 N N . GLN B 1 147 ? 5.34 -18.656 -11.789 1 87.94 147 GLN B N 1
ATOM 2537 C CA . GLN B 1 147 ? 4.152 -18.25 -12.531 1 87.94 147 GLN B CA 1
ATOM 2538 C C . GLN B 1 147 ? 3.285 -17.312 -11.711 1 87.94 147 GLN B C 1
ATOM 2540 O O . GLN B 1 147 ? 2.086 -17.172 -11.961 1 87.94 147 GLN B O 1
ATOM 2545 N N . ALA B 1 148 ? 3.957 -16.75 -10.766 1 90.06 148 ALA B N 1
ATOM 2546 C CA . ALA B 1 148 ? 3.219 -15.805 -9.93 1 90.06 148 ALA B CA 1
ATOM 2547 C C . ALA B 1 148 ? 2.771 -14.594 -10.742 1 90.06 148 ALA B C 1
ATOM 2549 O O . ALA B 1 148 ? 3.506 -14.109 -11.609 1 90.06 148 ALA B O 1
ATOM 2550 N N . VAL B 1 149 ? 1.564 -14.18 -10.438 1 91.44 149 VAL B N 1
ATOM 2551 C CA . VAL B 1 149 ? 1.007 -12.945 -10.984 1 91.44 149 VAL B CA 1
ATOM 2552 C C . VAL B 1 149 ? 0.415 -12.102 -9.859 1 91.44 149 VAL B C 1
ATOM 2554 O O . VAL B 1 149 ? 0.046 -12.625 -8.805 1 91.44 149 VAL B O 1
ATOM 2557 N N . GLY B 1 150 ? 0.405 -10.797 -10.117 1 94.19 150 GLY B N 1
ATOM 2558 C CA . GLY B 1 150 ? -0.216 -9.938 -9.125 1 94.19 150 GLY B CA 1
ATOM 2559 C C . GLY B 1 150 ? 0.317 -8.516 -9.148 1 94.19 150 GLY B C 1
ATOM 2560 O O . GLY B 1 150 ? 1.103 -8.156 -10.031 1 94.19 150 GLY B O 1
ATOM 2561 N N . LEU B 1 151 ? -0.244 -7.77 -8.273 1 95.69 151 LEU B N 1
ATOM 2562 C CA . LEU B 1 151 ? 0.114 -6.363 -8.133 1 95.69 151 LEU B CA 1
ATOM 2563 C C . LEU B 1 151 ? 0.637 -6.074 -6.73 1 95.69 151 LEU B C 1
ATOM 2565 O O . LEU B 1 151 ? 0.21 -6.707 -5.762 1 95.69 151 LEU B O 1
ATOM 2569 N N . ILE B 1 152 ? 1.553 -5.137 -6.688 1 96.69 152 ILE B N 1
ATOM 2570 C CA . ILE B 1 152 ? 2.174 -4.676 -5.449 1 96.69 152 ILE B CA 1
ATOM 2571 C C . ILE B 1 152 ? 2.102 -3.15 -5.375 1 96.69 152 ILE B C 1
ATOM 2573 O O . ILE B 1 152 ? 2.285 -2.465 -6.383 1 96.69 152 ILE B O 1
ATOM 2577 N N . THR B 1 153 ? 1.791 -2.658 -4.242 1 97.62 153 THR B N 1
ATOM 2578 C CA . THR B 1 153 ? 1.89 -1.22 -4.027 1 97.62 153 THR B CA 1
ATOM 2579 C C . THR B 1 153 ? 2.965 -0.9 -2.992 1 97.62 153 THR B C 1
ATOM 2581 O O . THR B 1 153 ? 3.193 -1.68 -2.064 1 97.62 153 THR B O 1
ATOM 2584 N N . ALA B 1 154 ? 3.561 0.218 -3.193 1 97.44 154 ALA B N 1
ATOM 2585 C CA . ALA B 1 154 ? 4.602 0.696 -2.287 1 97.44 154 ALA B CA 1
ATOM 2586 C C . ALA B 1 154 ? 4.422 2.18 -1.979 1 97.44 154 ALA B C 1
ATOM 2588 O O . ALA B 1 154 ? 4.148 2.979 -2.877 1 97.44 154 ALA B O 1
ATOM 2589 N N . ASN B 1 155 ? 4.484 2.488 -0.707 1 96.81 155 ASN B N 1
ATOM 2590 C CA . ASN B 1 155 ? 4.418 3.844 -0.172 1 96.81 155 ASN B CA 1
ATOM 2591 C C . ASN B 1 155 ? 5.512 4.094 0.863 1 96.81 155 ASN B C 1
ATOM 2593 O O . ASN B 1 155 ? 5.629 3.35 1.839 1 96.81 155 ASN B O 1
ATOM 2597 N N . GLY B 1 156 ? 6.316 5.133 0.522 1 94 156 GLY B N 1
ATOM 2598 C CA . GLY B 1 156 ? 7.434 5.281 1.439 1 94 156 GLY B CA 1
ATOM 2599 C C . GLY B 1 156 ? 8.047 6.668 1.411 1 94 156 GLY B C 1
ATOM 2600 O O . GLY B 1 156 ? 7.504 7.582 0.791 1 94 156 GLY B O 1
ATOM 2601 N N . VAL B 1 157 ? 9.109 6.742 2.17 1 92.62 157 VAL B N 1
ATOM 2602 C CA . VAL B 1 157 ? 9.828 8 2.332 1 92.62 157 VAL B CA 1
ATOM 2603 C C . VAL B 1 157 ? 11.328 7.777 2.119 1 92.62 157 VAL B C 1
ATOM 2605 O O . VAL B 1 157 ? 11.898 6.82 2.648 1 92.62 157 VAL B O 1
ATOM 2608 N N . PHE B 1 158 ? 11.867 8.734 1.326 1 90.12 158 PHE B N 1
ATOM 2609 C CA . PHE B 1 158 ? 13.312 8.812 1.133 1 90.12 158 PHE B CA 1
ATOM 2610 C C . PHE B 1 158 ? 13.906 9.945 1.957 1 90.12 158 PHE B C 1
ATOM 2612 O O . PHE B 1 158 ? 13.477 11.094 1.84 1 90.12 158 PHE B O 1
ATOM 2619 N N . ASP B 1 159 ? 14.852 9.5 2.732 1 88.38 159 ASP B N 1
ATOM 2620 C CA . ASP B 1 159 ? 15.711 10.516 3.326 1 88.38 159 ASP B CA 1
ATOM 2621 C C . ASP B 1 159 ? 17.016 10.648 2.551 1 88.38 159 ASP B C 1
ATOM 2623 O O . ASP B 1 159 ? 17.938 9.844 2.723 1 88.38 159 ASP B O 1
ATOM 2627 N N . PHE B 1 160 ? 17.141 11.703 1.81 1 84.25 160 PHE B N 1
ATOM 2628 C CA . PHE B 1 160 ? 18.281 11.852 0.921 1 84.25 160 PHE B CA 1
ATOM 2629 C C . PHE B 1 160 ? 19.547 12.211 1.711 1 84.25 160 PHE B C 1
ATOM 2631 O O . PHE B 1 160 ? 20.656 12.008 1.232 1 84.25 160 PHE B O 1
ATOM 2638 N N . GLU B 1 161 ? 19.375 12.75 2.854 1 84.25 161 GLU B N 1
ATOM 2639 C CA . GLU B 1 161 ? 20.531 13.102 3.674 1 84.25 161 GLU B CA 1
ATOM 2640 C C . GLU B 1 161 ? 21.203 11.852 4.25 1 84.25 161 GLU B C 1
ATOM 2642 O O . GLU B 1 161 ? 22.422 11.75 4.262 1 84.25 161 GLU B O 1
ATOM 2647 N N . THR B 1 162 ? 20.438 10.914 4.652 1 88.31 162 THR B N 1
ATOM 2648 C CA . THR B 1 162 ? 20.984 9.734 5.309 1 88.31 162 THR B CA 1
ATOM 2649 C C . THR B 1 162 ? 21 8.539 4.355 1 88.31 162 THR B C 1
ATOM 2651 O O . THR B 1 162 ? 21.562 7.492 4.668 1 88.31 162 THR B O 1
ATOM 2654 N N . SER B 1 163 ? 20.312 8.656 3.221 1 90.81 163 SER B N 1
ATOM 2655 C CA . SER B 1 163 ? 20.141 7.598 2.229 1 90.81 163 SER B CA 1
ATOM 2656 C C . SER B 1 163 ? 19.234 6.488 2.76 1 90.81 163 SER B C 1
ATOM 2658 O O . SER B 1 163 ? 19.234 5.375 2.227 1 90.81 163 SER B O 1
ATOM 2660 N N . GLU B 1 164 ? 18.562 6.789 3.836 1 92.75 164 GLU B N 1
ATOM 2661 C CA . GLU B 1 164 ? 17.641 5.809 4.406 1 92.75 164 GLU B CA 1
ATOM 2662 C C . GLU B 1 164 ? 16.281 5.859 3.707 1 92.75 164 GLU B C 1
ATOM 2664 O O . GLU B 1 164 ? 15.836 6.922 3.275 1 92.75 164 GLU B O 1
ATOM 2669 N N . VAL B 1 165 ? 15.75 4.695 3.572 1 94.62 165 VAL B N 1
ATOM 2670 C CA . VAL B 1 165 ? 14.422 4.57 2.979 1 94.62 165 VAL B CA 1
ATOM 2671 C C . VAL B 1 165 ? 13.562 3.639 3.824 1 94.62 165 VAL B C 1
ATOM 2673 O O . VAL B 1 165 ? 14.023 2.584 4.266 1 94.62 165 VAL B O 1
ATOM 2676 N N . VAL B 1 166 ? 12.391 4.059 4.117 1 94.62 166 VAL B N 1
ATOM 2677 C CA . VAL B 1 166 ? 11.352 3.236 4.719 1 94.62 166 VAL B CA 1
ATOM 2678 C C . VAL B 1 166 ? 10.164 3.123 3.768 1 94.62 166 VAL B C 1
ATOM 2680 O O . VAL B 1 166 ? 9.68 4.129 3.242 1 94.62 166 VAL B O 1
ATOM 2683 N N . VAL B 1 167 ? 9.734 1.878 3.551 1 96.31 167 VAL B N 1
ATOM 2684 C CA . VAL B 1 167 ? 8.672 1.669 2.564 1 96.31 167 VAL B CA 1
ATOM 2685 C C . VAL B 1 167 ? 7.668 0.648 3.092 1 96.31 167 VAL B C 1
ATOM 2687 O O . VAL B 1 167 ? 8.055 -0.442 3.525 1 96.31 167 VAL B O 1
ATOM 2690 N N . GLY B 1 168 ? 6.387 1.074 3.098 1 96.19 168 GLY B N 1
ATOM 2691 C CA . GLY B 1 168 ? 5.316 0.101 3.26 1 96.19 168 GLY B CA 1
ATOM 2692 C C . GLY B 1 168 ? 4.898 -0.549 1.955 1 96.19 168 GLY B C 1
ATOM 2693 O O . GLY B 1 168 ? 4.695 0.137 0.95 1 96.19 168 GLY B O 1
ATOM 2694 N N . VAL B 1 169 ? 4.785 -1.858 2.029 1 96.56 169 VAL B N 1
ATOM 2695 C CA . VAL B 1 169 ? 4.484 -2.613 0.817 1 96.56 169 VAL B CA 1
ATOM 2696 C C . VAL B 1 169 ? 3.289 -3.533 1.064 1 96.56 169 VAL B C 1
ATOM 2698 O O . VAL B 1 169 ? 3.229 -4.219 2.088 1 96.56 169 VAL B O 1
ATOM 2701 N N . ILE B 1 170 ? 2.359 -3.471 0.144 1 95.38 170 ILE B N 1
ATOM 2702 C CA . ILE B 1 170 ? 1.262 -4.43 0.122 1 95.38 170 ILE B CA 1
ATOM 2703 C C . ILE B 1 170 ? 1.284 -5.211 -1.191 1 95.38 170 ILE B C 1
ATOM 2705 O O . ILE B 1 170 ? 1.377 -4.621 -2.27 1 95.38 170 ILE B O 1
ATOM 2709 N N . GLY B 1 171 ? 1.188 -6.504 -1.075 1 95 171 GLY B N 1
ATOM 2710 C CA . GLY B 1 171 ? 1.13 -7.352 -2.254 1 95 171 GLY B CA 1
ATOM 2711 C C . GLY B 1 171 ? -0.059 -8.297 -2.254 1 95 171 GLY B C 1
ATOM 2712 O O . GLY B 1 171 ? -0.417 -8.852 -1.213 1 95 171 GLY B O 1
ATOM 2713 N N . VAL B 1 172 ? -0.663 -8.375 -3.33 1 92.94 172 VAL B N 1
ATOM 2714 C CA . VAL B 1 172 ? -1.664 -9.398 -3.615 1 92.94 172 VAL B CA 1
ATOM 2715 C C . VAL B 1 172 ? -1.206 -10.25 -4.793 1 92.94 172 VAL B C 1
ATOM 2717 O O . VAL B 1 172 ? -1.288 -9.82 -5.949 1 92.94 172 VAL B O 1
ATOM 2720 N N . ILE B 1 173 ? -0.792 -11.438 -4.426 1 90 173 ILE B N 1
ATOM 2721 C CA . ILE B 1 173 ? -0.098 -12.281 -5.391 1 90 173 ILE B CA 1
ATOM 2722 C C . ILE B 1 173 ? -0.801 -13.633 -5.492 1 90 173 ILE B C 1
ATOM 2724 O O . ILE B 1 173 ? -1.244 -14.188 -4.484 1 90 173 ILE B O 1
ATOM 2728 N N . TYR B 1 174 ? -0.843 -14.094 -6.699 1 87.81 174 TYR B N 1
ATOM 2729 C CA . TYR B 1 174 ? -1.344 -15.438 -6.961 1 87.81 174 TYR B CA 1
ATOM 2730 C C . TYR B 1 174 ? -0.276 -16.297 -7.629 1 87.81 174 TYR B C 1
ATOM 2732 O O . TYR B 1 174 ? 0.458 -15.82 -8.5 1 87.81 174 TYR B O 1
ATOM 2740 N N . TYR B 1 175 ? -0.245 -17.516 -7.121 1 80.94 175 TYR B N 1
ATOM 2741 C CA . TYR B 1 175 ? 0.728 -18.422 -7.727 1 80.94 175 TYR B CA 1
ATOM 2742 C C . TYR B 1 175 ? 0.245 -19.859 -7.664 1 80.94 175 TYR B C 1
ATOM 2744 O O . TYR B 1 175 ? -0.711 -20.172 -6.953 1 80.94 175 TYR B O 1
ATOM 2752 N N . LYS B 1 176 ? 0.796 -20.688 -8.562 1 75.69 176 LYS B N 1
ATOM 2753 C CA . LYS B 1 176 ? 0.425 -22.094 -8.594 1 75.69 176 LYS B CA 1
ATOM 2754 C C . LYS B 1 176 ? 1.188 -22.891 -7.535 1 75.69 176 LYS B C 1
ATOM 2756 O O . LYS B 1 176 ? 2.412 -22.781 -7.438 1 75.69 176 LYS B O 1
ATOM 2761 N N . GLY B 1 177 ? 0.484 -23.25 -6.496 1 61.44 177 GLY B N 1
ATOM 2762 C CA . GLY B 1 177 ? 1.117 -24.078 -5.48 1 61.44 177 GLY B CA 1
ATOM 2763 C C . GLY B 1 177 ? 1.58 -25.422 -6.008 1 61.44 177 GLY B C 1
ATOM 2764 O O . GLY B 1 177 ? 0.983 -25.969 -6.938 1 61.44 177 GLY B O 1
ATOM 2765 N N . ASN B 1 178 ? 2.795 -25.719 -6.035 1 49.22 178 ASN B N 1
ATOM 2766 C CA . ASN B 1 178 ? 3.205 -27.078 -6.359 1 49.22 178 ASN B CA 1
ATOM 2767 C C . ASN B 1 178 ? 2.49 -28.109 -5.484 1 49.22 178 ASN B C 1
ATOM 2769 O O . ASN B 1 178 ? 2.592 -28.062 -4.258 1 49.22 178 ASN B O 1
ATOM 2773 N N . SER B 1 179 ? 1.26 -28.391 -5.797 1 40.41 179 SER B N 1
ATOM 2774 C CA . SER B 1 179 ? 0.685 -29.531 -5.094 1 40.41 179 SER B CA 1
ATOM 2775 C C . SER B 1 179 ? 1.544 -30.781 -5.266 1 40.41 179 SER B C 1
ATOM 2777 O O . SER B 1 179 ? 1.472 -31.453 -6.297 1 40.41 179 SER B O 1
ATOM 2779 N N . ASN B 1 180 ? 2.719 -30.75 -5.254 1 37.56 180 ASN B N 1
ATOM 2780 C CA . ASN B 1 180 ? 3.287 -32.094 -5.25 1 37.56 180 ASN B CA 1
ATOM 2781 C C . ASN B 1 180 ? 2.715 -32.938 -4.117 1 37.56 180 ASN B C 1
ATOM 2783 O O . ASN B 1 180 ? 3.424 -33.281 -3.168 1 37.56 180 ASN B O 1
ATOM 2787 N N . SER B 1 181 ? 1.643 -32.594 -3.465 1 33.78 181 SER B N 1
ATOM 2788 C CA . SER B 1 181 ? 1.23 -33.719 -2.625 1 33.78 181 SER B CA 1
ATOM 2789 C C . SER B 1 181 ? 0.726 -34.906 -3.469 1 33.78 181 SER B C 1
ATOM 2791 O O . SER B 1 181 ? -0.291 -34.781 -4.156 1 33.78 181 SER B O 1
ATOM 2793 N N . THR B 1 182 ? 1.582 -35.75 -3.883 1 30.39 182 THR B N 1
ATOM 2794 C CA . THR B 1 182 ? 1.271 -37.094 -4.324 1 30.39 182 THR B CA 1
ATOM 2795 C C . THR B 1 182 ? 0.206 -37.719 -3.428 1 30.39 182 THR B C 1
ATOM 2797 O O . THR B 1 182 ? 0.43 -37.906 -2.23 1 30.39 182 THR B O 1
ATOM 2800 N N . ILE B 1 183 ? -1.018 -37.562 -3.689 1 29.7 183 ILE B N 1
ATOM 2801 C CA . ILE B 1 183 ? -1.972 -38.531 -3.113 1 29.7 183 ILE B CA 1
ATOM 2802 C C . ILE B 1 183 ? -1.634 -39.938 -3.564 1 29.7 183 ILE B C 1
ATOM 2804 O O . ILE B 1 183 ? -1.744 -40.25 -4.75 1 29.7 183 ILE B O 1
ATOM 2808 N N . ILE B 1 184 ? -0.762 -40.562 -2.928 1 27.48 184 ILE B N 1
ATOM 2809 C CA . ILE B 1 184 ? -0.634 -42 -3.049 1 27.48 184 ILE B CA 1
ATOM 2810 C C . ILE B 1 184 ? -1.937 -42.688 -2.615 1 27.48 184 ILE B C 1
ATOM 2812 O O . ILE B 1 184 ? -2.361 -42.531 -1.466 1 27.48 184 ILE B O 1
ATOM 2816 N N . ALA B 1 185 ? -2.795 -42.844 -3.557 1 25.84 185 ALA B N 1
ATOM 2817 C CA . ALA B 1 185 ? -3.854 -43.844 -3.383 1 25.84 185 ALA B CA 1
ATOM 2818 C C . ALA B 1 185 ? -3.283 -45.188 -2.893 1 25.84 185 ALA B C 1
ATOM 2820 O O . ALA B 1 185 ? -2.434 -45.781 -3.555 1 25.84 185 ALA B O 1
ATOM 2821 N N . ASN B 1 186 ? -3.203 -45.25 -1.518 1 22.83 186 ASN B N 1
ATOM 2822 C CA . ASN B 1 186 ? -3.246 -46.625 -1.057 1 22.83 186 ASN B CA 1
ATOM 2823 C C . ASN B 1 186 ? -4.637 -47.25 -1.232 1 22.83 186 ASN B C 1
ATOM 2825 O O . ASN B 1 186 ? -5.645 -46.562 -0.986 1 22.83 186 ASN B O 1
#

Secondary structure (DSSP, 8-state):
---------------------PEEEEEEEEEEEEEEEE-TTSSEEEEEEEEEEEEEEEEE-TTS-EEEEEEEEEEEEEEEEEEEEEETTTTEEEEEEEEEES-TTSS--EEEEEEEEEEEEEEE-TTS-EEEEEEEEEEEEEGGGTT-EEEEEEEEEEETTTTEEEEEEEEEEEEE----------/---------------------PEEEEEEEEEEEEEEEE-TTSSEEEEEEEEEEEEEEEEE-TTS-EEEEEEEEEEEEEEEEEEEEEETTTTEEEEEEEEEES-TTSS--EEEEEEEEEEEEEEE-TTS-EEEEEEEEEEEEEGGGTT-EEEEEEEEEEETTTTEEEEEEEEEEEEE----------

Nearest PDB structures (foldseek):
  6ehd-assembly1_A  TM=2.747E-01  e=1.217E+00  Vibrio cholerae O395
  6ehf-assembly1_A  TM=2.510E-01  e=9.489E-01  Vibrio cholerae O395
  3wi5-assembly1_A  TM=2.592E-01  e=2.977E+00  Neisseria meningitidis
  3wi4-assembly1_A  TM=1.547E-01  e=1.158E+00  Neisseria meningitidis MC58
  4aui-assembly1_C  TM=1.611E-01  e=4.894E+00  Neisseria gonorrhoeae

Solvent-accessible surface area (backbone atoms only — not comparable to full-atom values): 18798 Å² total; per-residue (Å²): 133,86,78,76,78,76,75,77,76,75,76,74,71,70,72,73,73,68,67,68,58,46,78,35,75,41,45,43,58,45,63,30,40,36,42,44,51,62,42,95,83,64,42,32,31,44,31,48,25,39,25,55,10,30,34,36,36,22,43,31,33,70,89,32,51,57,46,57,49,76,42,82,44,88,64,24,40,31,41,41,38,34,41,36,37,50,38,86,85,79,27,33,29,47,46,37,36,35,39,34,37,22,55,71,82,51,89,65,53,29,30,36,32,34,34,56,64,31,66,17,34,38,40,81,43,97,82,78,26,32,37,34,26,30,28,30,29,46,75,38,31,28,54,74,30,33,75,27,40,39,41,31,20,35,33,32,39,39,32,76,88,78,29,36,34,43,35,41,36,37,36,51,32,37,20,44,37,81,57,75,69,78,77,72,81,123,133,84,80,77,76,77,75,75,77,74,75,75,74,72,72,74,73,70,71,70,57,48,77,36,72,41,45,43,58,47,63,29,42,36,41,44,51,63,40,96,84,64,43,33,31,45,32,49,27,40,26,56,11,29,35,38,36,22,42,33,33,69,88,33,52,58,46,55,49,76,43,81,43,89,62,24,41,30,40,41,38,34,41,35,36,52,38,86,85,78,27,32,28,48,46,38,36,36,39,35,35,21,53,70,80,51,87,66,54,28,30,36,32,34,33,54,62,32,66,17,34,38,42,81,44,98,81,79,28,32,36,33,25,30,26,30,30,46,74,38,31,28,57,73,29,32,75,27,40,41,40,30,20,35,32,32,42,38,32,75,88,78,30,36,35,44,33,40,36,39,35,51,32,38,22,43,38,80,62,73,70,76,76,72,85,123